Protein AF-A0A2D6L549-F1 (afdb_monomer)

Structure (mmCIF, N/CA/C/O backbone):
data_AF-A0A2D6L549-F1
#
_entry.id   AF-A0A2D6L549-F1
#
loop_
_atom_site.group_PDB
_atom_site.id
_atom_site.type_symbol
_atom_site.label_atom_id
_atom_site.label_alt_id
_atom_site.label_comp_id
_atom_site.label_asym_id
_atom_site.label_entity_id
_atom_site.label_seq_id
_atom_site.pdbx_PDB_ins_code
_atom_site.Cartn_x
_atom_site.Cartn_y
_atom_site.Cartn_z
_atom_site.occupancy
_atom_site.B_iso_or_equiv
_atom_site.auth_seq_id
_atom_site.auth_comp_id
_atom_site.auth_asym_id
_atom_site.auth_atom_id
_atom_site.pdbx_PDB_model_num
ATOM 1 N N . MET A 1 1 ? 10.378 10.166 6.198 1.00 47.00 1 MET A N 1
ATOM 2 C CA . MET A 1 1 ? 10.166 9.169 5.122 1.00 47.00 1 MET A CA 1
ATOM 3 C C . MET A 1 1 ? 10.584 9.789 3.797 1.00 47.00 1 MET A C 1
ATOM 5 O O . MET A 1 1 ? 10.276 10.952 3.586 1.00 47.00 1 MET A O 1
ATOM 9 N N . ALA A 1 2 ? 11.311 9.068 2.941 1.00 60.44 2 ALA A N 1
ATOM 10 C CA . ALA A 1 2 ? 11.632 9.550 1.595 1.00 60.44 2 ALA A CA 1
ATOM 11 C C . ALA A 1 2 ? 10.546 9.077 0.618 1.00 60.44 2 ALA A C 1
ATOM 13 O O . ALA A 1 2 ? 10.254 7.880 0.577 1.00 60.44 2 ALA A O 1
ATOM 14 N N . LEU A 1 3 ? 9.957 10.002 -0.142 1.00 69.69 3 LEU A N 1
ATOM 15 C CA . LEU A 1 3 ? 9.000 9.684 -1.202 1.00 69.69 3 LEU A CA 1
ATOM 16 C C . LEU A 1 3 ? 9.695 8.847 -2.287 1.00 69.69 3 LEU A C 1
ATOM 18 O O . LEU A 1 3 ? 10.814 9.152 -2.700 1.00 69.69 3 LEU A O 1
ATOM 22 N N . LYS A 1 4 ? 9.042 7.770 -2.732 1.00 83.50 4 LYS A N 1
ATOM 23 C CA . LYS A 1 4 ? 9.546 6.866 -3.775 1.00 83.50 4 LYS A CA 1
ATOM 24 C C . LYS A 1 4 ? 8.456 6.601 -4.807 1.00 83.50 4 LYS A C 1
ATOM 26 O O . LYS A 1 4 ? 7.283 6.487 -4.459 1.00 83.50 4 LYS A O 1
ATOM 31 N N . ASN A 1 5 ? 8.850 6.418 -6.064 1.00 89.50 5 ASN A N 1
ATOM 32 C CA . ASN A 1 5 ? 7.968 5.951 -7.126 1.00 89.50 5 ASN A CA 1
ATOM 33 C C . ASN A 1 5 ? 7.653 4.457 -6.924 1.00 89.50 5 ASN A C 1
ATOM 35 O O . ASN A 1 5 ? 8.371 3.574 -7.399 1.00 89.50 5 ASN A O 1
ATOM 39 N N . ASN A 1 6 ? 6.571 4.177 -6.196 1.00 88.75 6 ASN A N 1
ATOM 40 C CA . ASN A 1 6 ? 6.130 2.812 -5.912 1.00 88.75 6 ASN A CA 1
ATOM 41 C C . ASN A 1 6 ? 5.618 2.068 -7.153 1.00 88.75 6 ASN A C 1
ATOM 43 O O . ASN A 1 6 ? 5.729 0.845 -7.188 1.00 88.75 6 ASN A O 1
ATOM 47 N N . ARG A 1 7 ? 5.114 2.778 -8.173 1.00 87.88 7 ARG A N 1
ATOM 48 C CA . ARG A 1 7 ? 4.656 2.166 -9.432 1.00 87.88 7 ARG A CA 1
ATOM 49 C C . ARG A 1 7 ? 5.827 1.556 -10.196 1.00 87.88 7 ARG A C 1
ATOM 51 O O . ARG A 1 7 ? 5.803 0.374 -10.533 1.00 87.88 7 ARG A O 1
ATOM 58 N N . LEU A 1 8 ? 6.894 2.336 -10.369 1.00 89.56 8 LEU A N 1
ATOM 59 C CA . LEU A 1 8 ? 8.140 1.863 -10.970 1.00 89.56 8 LEU A CA 1
ATOM 60 C C . LEU A 1 8 ? 8.779 0.746 -10.135 1.00 89.56 8 LEU A C 1
ATOM 62 O O . LEU A 1 8 ? 9.272 -0.233 -10.688 1.00 89.56 8 LEU A O 1
ATOM 66 N N . ARG A 1 9 ? 8.753 0.881 -8.802 1.00 90.75 9 ARG A N 1
ATOM 67 C CA . ARG A 1 9 ? 9.312 -0.120 -7.885 1.00 90.75 9 ARG A CA 1
ATOM 68 C C . ARG A 1 9 ? 8.632 -1.482 -8.042 1.00 90.75 9 ARG A C 1
ATOM 70 O O . ARG A 1 9 ? 9.339 -2.471 -8.197 1.00 90.75 9 ARG A O 1
ATOM 77 N N . ARG A 1 10 ? 7.295 -1.521 -8.011 1.00 88.94 10 ARG A N 1
ATOM 78 C CA . ARG A 1 10 ? 6.507 -2.757 -8.155 1.00 88.94 10 ARG A CA 1
ATOM 79 C C . ARG A 1 10 ? 6.706 -3.383 -9.531 1.00 88.94 10 ARG A C 1
ATOM 81 O O . ARG A 1 10 ? 7.134 -4.521 -9.603 1.00 88.94 10 ARG A O 1
ATOM 88 N N . SER A 1 11 ? 6.590 -2.587 -10.596 1.00 87.75 11 SER A N 1
ATOM 89 C CA . SER A 1 11 ? 6.763 -3.075 -11.976 1.00 87.75 11 SER A CA 1
ATOM 90 C C . SER A 1 11 ? 8.109 -3.777 -12.211 1.00 87.75 11 SER A C 1
ATOM 92 O O . SER A 1 11 ? 8.191 -4.723 -12.986 1.00 87.75 11 SER A O 1
ATOM 94 N N . ILE A 1 12 ? 9.181 -3.324 -11.548 1.00 89.06 12 ILE A N 1
ATOM 95 C CA . ILE A 1 12 ? 10.494 -3.978 -11.633 1.00 89.06 12 ILE A CA 1
ATOM 96 C C . ILE A 1 12 ? 10.564 -5.219 -10.732 1.00 89.06 12 ILE A C 1
ATOM 98 O O . ILE A 1 12 ? 11.139 -6.217 -11.142 1.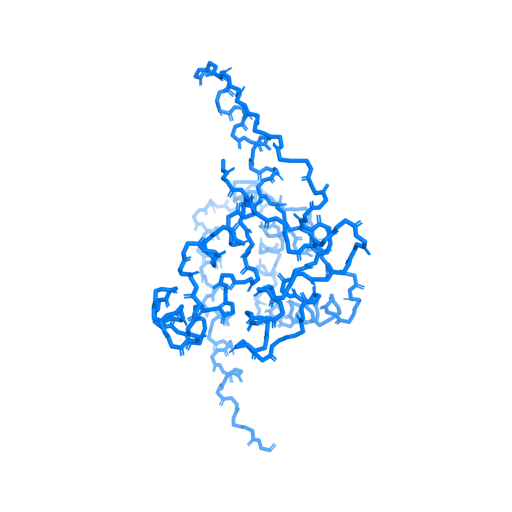00 89.06 12 ILE A O 1
ATOM 102 N N . GLN A 1 13 ? 9.999 -5.177 -9.524 1.00 88.75 13 GLN A N 1
ATOM 103 C CA . GLN A 1 13 ? 10.018 -6.317 -8.597 1.00 88.75 13 GLN A CA 1
ATOM 104 C C . GLN A 1 13 ? 9.161 -7.494 -9.069 1.00 88.75 13 GLN A C 1
ATOM 106 O O . GLN A 1 13 ? 9.532 -8.637 -8.829 1.00 88.75 13 GLN A O 1
ATOM 111 N N . ASP A 1 14 ? 8.062 -7.220 -9.766 1.00 86.56 14 ASP A N 1
ATOM 112 C CA . ASP A 1 14 ? 7.162 -8.254 -10.278 1.00 86.56 14 ASP A CA 1
ATOM 113 C C . ASP A 1 14 ? 7.788 -9.013 -11.465 1.00 86.56 14 ASP A C 1
ATOM 115 O O . ASP A 1 14 ? 7.448 -10.166 -11.717 1.00 86.56 14 ASP A O 1
ATOM 119 N N . GLY A 1 15 ? 8.721 -8.381 -12.191 1.00 83.06 15 GLY A N 1
ATOM 120 C CA . GLY A 1 15 ? 9.361 -8.952 -13.383 1.00 83.06 15 GLY A CA 1
ATOM 121 C C . GLY A 1 15 ? 10.828 -9.365 -13.224 1.00 83.06 15 GLY A C 1
ATOM 122 O O . GLY A 1 15 ? 11.358 -10.037 -14.107 1.00 83.06 15 GLY A O 1
ATOM 123 N N . TYR A 1 16 ? 11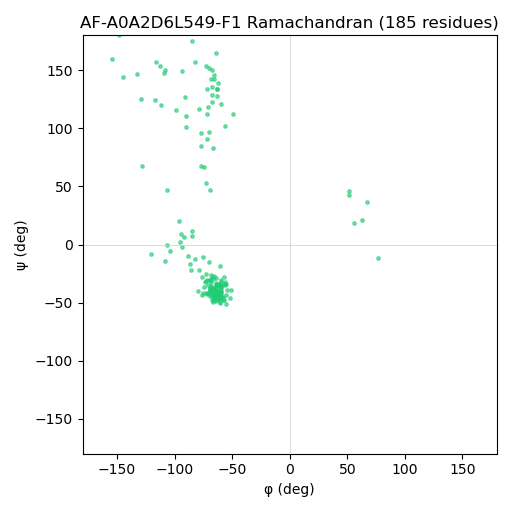.514 -8.944 -12.155 1.00 89.00 16 TYR A N 1
ATOM 124 C CA . TYR A 1 16 ? 12.962 -9.124 -11.999 1.00 89.00 16 TYR A CA 1
ATOM 125 C C . TYR A 1 16 ? 13.354 -9.371 -10.540 1.00 89.00 16 TYR A C 1
ATOM 127 O O . TYR A 1 16 ? 12.856 -8.723 -9.624 1.00 89.00 16 TYR A O 1
ATOM 135 N N . GLU A 1 17 ? 14.357 -10.229 -10.339 1.00 85.12 17 GLU A N 1
ATOM 136 C CA . GLU A 1 17 ? 14.911 -10.554 -9.015 1.00 85.12 17 GLU A CA 1
ATOM 137 C C . GLU A 1 17 ? 15.495 -9.323 -8.297 1.00 85.12 17 GLU A C 1
ATOM 139 O O . GLU A 1 17 ? 15.425 -9.191 -7.076 1.00 85.12 17 GLU A O 1
ATOM 144 N N . SER A 1 18 ? 16.075 -8.384 -9.052 1.00 88.00 18 SER A N 1
ATOM 145 C CA . SER A 1 18 ? 16.603 -7.141 -8.494 1.00 88.00 18 SER A CA 1
ATOM 146 C C . SER A 1 18 ? 16.638 -6.000 -9.509 1.00 88.00 18 SER A C 1
ATOM 148 O O . SER A 1 18 ? 16.717 -6.196 -10.723 1.00 88.00 18 SER A O 1
ATOM 150 N N . PHE A 1 19 ? 16.689 -4.768 -8.998 1.00 86.12 19 PHE A N 1
ATOM 151 C CA . PHE A 1 19 ? 16.892 -3.563 -9.811 1.00 86.12 19 PHE A CA 1
ATOM 152 C C . PHE A 1 19 ? 18.224 -3.588 -10.578 1.00 86.12 19 PHE A C 1
ATOM 154 O O . PHE A 1 19 ? 18.324 -3.025 -11.669 1.00 86.12 19 PHE A O 1
ATOM 161 N N . ALA A 1 20 ? 19.248 -4.245 -10.024 1.00 89.31 20 ALA A N 1
ATOM 162 C CA . ALA A 1 20 ? 20.539 -4.423 -10.682 1.00 89.31 20 ALA A CA 1
ATOM 163 C C . ALA A 1 20 ? 20.440 -5.413 -11.853 1.00 89.31 20 ALA A C 1
ATOM 165 O O . ALA A 1 20 ? 20.973 -5.133 -12.929 1.00 89.31 20 ALA A O 1
ATOM 166 N N . ALA A 1 21 ? 19.709 -6.519 -11.673 1.00 89.56 21 ALA A N 1
ATOM 167 C CA . ALA A 1 21 ? 19.429 -7.482 -12.735 1.00 89.56 21 ALA A CA 1
ATOM 168 C C . ALA A 1 21 ? 18.646 -6.830 -13.885 1.00 89.56 21 ALA A C 1
ATOM 170 O O . ALA A 1 21 ? 19.073 -6.913 -15.037 1.00 89.56 21 ALA A O 1
ATOM 171 N N . PHE A 1 22 ? 17.589 -6.073 -13.565 1.00 92.50 22 PHE A N 1
ATOM 172 C CA . PHE A 1 22 ? 16.822 -5.293 -14.542 1.00 92.50 22 PHE A CA 1
ATOM 173 C C . PHE A 1 22 ? 17.709 -4.333 -15.348 1.00 92.50 22 PHE A C 1
ATOM 175 O O . PHE A 1 22 ? 17.690 -4.327 -16.581 1.00 92.50 22 PHE A O 1
ATOM 182 N N . ALA A 1 23 ? 18.528 -3.533 -14.657 1.00 91.94 23 ALA A N 1
ATOM 183 C CA . ALA A 1 23 ? 19.401 -2.561 -15.304 1.00 91.94 23 ALA A CA 1
ATOM 184 C C . ALA A 1 23 ? 20.421 -3.236 -16.238 1.00 91.94 23 ALA A C 1
ATOM 186 O O . ALA A 1 23 ? 20.633 -2.775 -17.363 1.00 91.94 23 ALA A O 1
ATOM 187 N N . LYS A 1 24 ? 21.007 -4.359 -15.802 1.00 91.75 24 LYS A N 1
ATOM 188 C CA . LYS A 1 24 ? 21.959 -5.144 -16.596 1.00 91.75 24 LYS A CA 1
ATOM 189 C C . LYS A 1 24 ? 21.299 -5.737 -17.844 1.00 91.75 24 LYS A C 1
ATOM 191 O O . LYS A 1 24 ? 21.847 -5.594 -18.935 1.00 91.75 24 LYS A O 1
ATOM 196 N N . GLN A 1 25 ? 20.121 -6.343 -17.699 1.00 91.50 25 GLN A N 1
ATOM 197 C CA . GLN A 1 25 ? 19.395 -6.997 -18.791 1.00 91.50 25 GLN A CA 1
ATOM 198 C C . GLN A 1 25 ? 18.984 -6.013 -19.892 1.00 91.50 25 GLN A C 1
ATOM 200 O O . GLN A 1 25 ? 19.148 -6.300 -21.076 1.00 91.50 25 GLN A O 1
ATOM 205 N N . HIS A 1 26 ? 18.532 -4.815 -19.516 1.00 89.62 26 HIS A N 1
ATOM 206 C CA . HIS A 1 26 ? 18.054 -3.800 -20.467 1.00 89.62 26 HIS A CA 1
ATOM 207 C C . HIS A 1 26 ? 19.115 -2.785 -20.899 1.00 89.62 26 HIS A C 1
ATOM 209 O O . HIS A 1 26 ? 18.804 -1.790 -21.565 1.00 89.62 26 HIS A O 1
ATOM 215 N N . LYS A 1 27 ? 20.385 -3.022 -20.541 1.00 90.38 27 LYS A N 1
ATOM 216 C CA . LYS A 1 27 ? 21.517 -2.124 -20.833 1.00 90.38 27 LYS A CA 1
ATOM 217 C C . LYS A 1 27 ? 21.219 -0.682 -20.390 1.00 90.38 27 LYS A C 1
ATOM 219 O O . LYS A 1 27 ? 21.404 0.283 -21.142 1.00 90.38 27 LYS A O 1
ATOM 224 N N . LEU A 1 28 ? 20.690 -0.550 -19.175 1.00 90.06 28 LEU A N 1
ATOM 225 C CA . LEU A 1 28 ? 20.359 0.709 -18.517 1.00 90.06 28 LEU A CA 1
ATOM 226 C C . LEU A 1 28 ? 21.341 0.973 -17.372 1.00 90.06 28 LEU A C 1
ATOM 228 O O . LEU A 1 28 ? 21.852 0.059 -16.733 1.00 90.06 28 LEU A O 1
ATOM 232 N N . SER A 1 29 ? 21.589 2.249 -17.080 1.00 92.38 29 SER A N 1
ATOM 233 C CA . SER A 1 29 ? 22.374 2.625 -15.904 1.00 92.38 29 SER A CA 1
ATOM 234 C C . SER A 1 29 ? 21.565 2.357 -14.635 1.00 92.38 29 SER A C 1
ATOM 236 O O . SER A 1 29 ? 20.525 2.986 -14.424 1.00 92.38 29 SER A O 1
ATOM 238 N N . TYR A 1 30 ? 22.072 1.476 -13.766 1.00 92.12 30 TYR A N 1
ATOM 239 C CA . TYR A 1 30 ? 21.468 1.183 -12.462 1.00 92.12 30 TYR A CA 1
ATOM 240 C C . TYR A 1 30 ? 21.210 2.459 -11.649 1.00 92.12 30 TYR A C 1
ATOM 242 O O . TYR A 1 30 ? 20.100 2.681 -11.168 1.00 92.12 30 TYR A O 1
ATOM 250 N N . GLY A 1 31 ? 22.193 3.365 -11.590 1.00 92.00 31 GLY A N 1
ATOM 251 C CA . GLY A 1 31 ? 22.052 4.643 -10.888 1.00 92.00 31 GLY A CA 1
ATOM 252 C C . GLY A 1 31 ? 20.914 5.508 -11.437 1.00 92.00 31 GLY A C 1
ATOM 253 O O . GLY A 1 31 ? 20.194 6.136 -10.668 1.00 92.00 31 GLY A O 1
ATOM 254 N N . THR A 1 32 ? 20.686 5.490 -12.754 1.00 90.75 32 THR A N 1
ATOM 255 C CA . THR A 1 32 ? 19.574 6.235 -13.370 1.00 90.75 32 THR A CA 1
ATOM 256 C C . THR A 1 32 ? 18.214 5.649 -12.981 1.00 90.75 32 THR A C 1
ATOM 258 O O . THR A 1 32 ? 17.286 6.403 -12.696 1.00 90.75 32 THR A O 1
ATOM 261 N N . VAL A 1 33 ? 18.092 4.319 -12.914 1.00 90.69 33 VAL A N 1
ATOM 262 C CA . VAL A 1 33 ? 16.862 3.643 -12.460 1.00 90.69 33 VAL A CA 1
ATOM 263 C C . VAL A 1 33 ? 16.564 3.996 -11.000 1.00 90.69 33 VAL A C 1
ATOM 265 O O . VAL A 1 33 ? 15.440 4.378 -10.675 1.00 90.69 33 VAL A O 1
ATOM 268 N N . ILE A 1 34 ? 17.583 3.963 -10.135 1.00 91.69 34 ILE A N 1
ATOM 269 C CA . ILE A 1 34 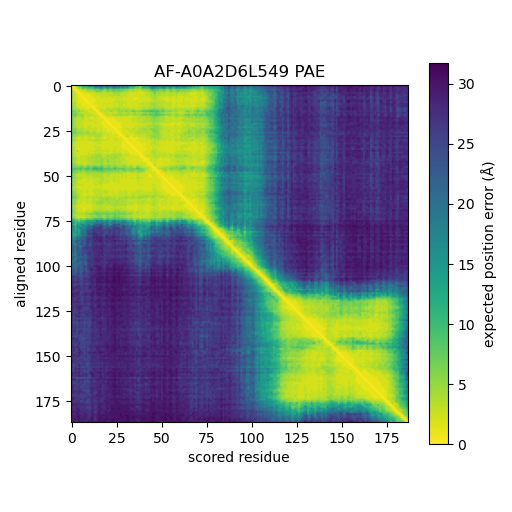? 17.449 4.343 -8.723 1.00 91.69 34 ILE A CA 1
ATOM 270 C C . ILE A 1 34 ? 17.063 5.817 -8.569 1.00 91.69 34 ILE A C 1
ATOM 272 O O . ILE A 1 34 ? 16.196 6.132 -7.761 1.00 91.69 34 ILE A O 1
ATOM 276 N N . GLN A 1 35 ? 17.637 6.723 -9.363 1.00 90.50 35 GLN A N 1
ATOM 277 C CA . GLN A 1 35 ? 17.271 8.144 -9.336 1.00 90.50 35 GLN A CA 1
ATOM 278 C C . GLN A 1 35 ? 15.795 8.380 -9.697 1.00 90.50 35 GLN A C 1
ATOM 280 O O . GLN A 1 35 ? 15.129 9.198 -9.063 1.00 90.50 35 GLN A O 1
ATOM 285 N N . TYR A 1 36 ? 15.261 7.648 -10.681 1.00 90.75 36 TYR A N 1
ATOM 286 C CA . TYR A 1 36 ? 13.837 7.719 -11.020 1.00 90.75 36 TYR A CA 1
ATOM 287 C C . TYR A 1 36 ? 12.939 7.122 -9.935 1.00 90.75 36 TYR A C 1
ATOM 289 O O . TYR A 1 36 ? 11.887 7.688 -9.638 1.00 90.75 36 TYR A O 1
ATOM 297 N N . MET A 1 37 ? 13.366 6.021 -9.312 1.00 89.38 37 MET A N 1
ATOM 298 C CA . MET A 1 37 ? 12.660 5.406 -8.187 1.00 89.38 37 MET A CA 1
ATOM 299 C C . MET A 1 37 ? 12.643 6.322 -6.957 1.00 89.38 37 MET A C 1
ATOM 301 O O . MET A 1 37 ? 11.621 6.434 -6.290 1.00 89.38 37 MET A O 1
ATOM 305 N N . CYS A 1 38 ? 13.751 6.995 -6.657 1.00 87.31 38 CYS A N 1
ATOM 306 C CA . CYS A 1 38 ? 13.879 7.902 -5.517 1.00 87.31 38 CYS A CA 1
ATOM 307 C C . CYS A 1 38 ? 13.373 9.322 -5.806 1.00 87.31 38 CYS A C 1
ATOM 309 O O . CYS A 1 38 ? 13.587 10.206 -4.985 1.00 87.31 38 CYS A O 1
ATOM 311 N N . LEU A 1 39 ? 12.748 9.556 -6.968 1.00 86.25 39 LEU A N 1
ATOM 312 C CA . LEU A 1 39 ? 12.232 10.864 -7.389 1.00 86.25 39 LEU A CA 1
ATOM 313 C C . LEU A 1 39 ? 13.286 11.987 -7.394 1.00 86.25 39 LEU A C 1
ATOM 315 O O . LEU A 1 39 ? 12.942 13.163 -7.419 1.00 86.25 39 LEU A O 1
ATOM 319 N N . THR A 1 40 ? 14.578 11.656 -7.399 1.00 86.19 40 THR A N 1
ATOM 320 C CA . THR A 1 40 ? 15.662 12.653 -7.422 1.00 86.19 40 THR A CA 1
ATOM 321 C C . THR A 1 40 ? 15.944 13.159 -8.832 1.00 86.19 40 THR A C 1
ATOM 323 O O . THR A 1 40 ? 16.638 14.156 -9.023 1.00 86.19 40 THR A O 1
ATOM 326 N N . ARG A 1 41 ? 15.393 12.482 -9.844 1.00 87.56 41 ARG A N 1
ATOM 327 C CA . ARG A 1 41 ? 15.483 12.871 -11.247 1.00 87.56 41 ARG A CA 1
ATOM 328 C C . ARG A 1 41 ? 14.098 12.895 -11.875 1.00 87.56 41 ARG A C 1
ATOM 330 O O . ARG A 1 41 ? 13.407 11.882 -11.895 1.00 87.56 41 ARG A O 1
ATOM 337 N N . SER A 1 42 ? 13.740 14.032 -12.470 1.00 88.50 42 SER A N 1
ATOM 338 C CA . SER A 1 42 ? 12.495 14.152 -13.233 1.00 88.50 42 SER A CA 1
ATOM 339 C C . SER A 1 42 ? 12.584 13.394 -14.572 1.00 88.50 42 SER A C 1
ATOM 341 O O . SER A 1 42 ? 13.598 13.530 -15.282 1.00 88.50 42 SER A O 1
ATOM 343 N N . PRO A 1 43 ? 11.558 12.601 -14.943 1.00 90.81 43 PRO A N 1
ATOM 344 C CA . PRO A 1 43 ? 11.459 11.926 -16.234 1.00 90.81 43 PRO A CA 1
ATOM 345 C C . PRO A 1 43 ? 11.073 12.881 -17.368 1.00 90.81 43 PRO A C 1
ATOM 347 O O . PRO A 1 43 ? 11.228 12.500 -18.523 1.00 90.81 43 PRO A O 1
ATOM 350 N N . PHE A 1 44 ? 10.669 14.117 -17.067 1.00 91.25 44 PHE A N 1
ATOM 351 C CA . PHE A 1 44 ? 10.237 15.114 -18.046 1.00 91.25 44 PHE A CA 1
ATOM 352 C C . PHE A 1 44 ? 11.381 16.042 -18.484 1.00 91.25 44 PHE A C 1
ATOM 354 O O . PHE A 1 44 ? 12.337 16.300 -17.739 1.00 91.25 44 PHE A O 1
ATOM 361 N N . LYS A 1 45 ? 11.307 16.521 -19.727 1.00 88.69 45 LYS A N 1
ATOM 362 C CA . LYS A 1 45 ? 12.092 17.645 -20.257 1.00 88.69 45 LYS A CA 1
ATOM 363 C C . LYS A 1 45 ? 11.396 18.973 -19.928 1.00 88.69 45 LYS A C 1
ATOM 365 O O . LYS A 1 45 ? 10.289 18.978 -19.403 1.00 88.69 45 LYS A O 1
ATOM 370 N N . LYS A 1 46 ? 12.044 20.094 -20.267 1.00 85.19 46 LYS A N 1
ATOM 371 C CA . LYS A 1 46 ? 11.467 21.441 -20.107 1.00 85.19 46 LYS A CA 1
ATOM 372 C C . LYS A 1 46 ? 10.163 21.613 -20.897 1.00 85.19 46 LYS A C 1
ATOM 374 O O . LYS A 1 46 ? 9.253 22.262 -20.410 1.00 85.19 46 LYS A O 1
ATOM 379 N N . ASP A 1 47 ? 10.055 20.940 -22.039 1.00 83.00 47 ASP A N 1
ATOM 380 C CA . ASP A 1 47 ? 8.889 21.011 -22.931 1.00 83.00 47 ASP A CA 1
ATOM 381 C C . ASP A 1 47 ? 7.762 20.036 -22.530 1.00 83.00 47 ASP A C 1
ATOM 383 O O . ASP A 1 47 ? 6.884 19.739 -23.331 1.00 83.00 47 ASP A O 1
ATOM 387 N N . GLY A 1 48 ? 7.832 19.420 -21.343 1.00 81.50 48 GLY A N 1
ATOM 388 C CA . GLY A 1 48 ? 6.851 18.431 -20.871 1.00 81.50 48 GLY A CA 1
ATOM 389 C C . GLY A 1 48 ? 6.976 17.031 -21.491 1.00 81.50 48 GLY A C 1
ATOM 390 O O . GLY A 1 48 ? 6.406 16.077 -20.971 1.00 81.50 48 GLY A O 1
ATOM 391 N N . SER A 1 49 ? 7.773 16.854 -22.549 1.00 88.44 49 SER A N 1
ATOM 392 C CA . SER A 1 49 ? 8.023 15.534 -23.149 1.00 88.44 49 SER A CA 1
ATOM 393 C C . SER A 1 49 ? 8.883 14.621 -22.263 1.00 88.44 49 SER A C 1
ATOM 395 O O . SER A 1 49 ? 9.738 15.077 -21.499 1.00 88.44 49 SER A O 1
ATOM 397 N N . PHE A 1 50 ? 8.711 13.302 -22.385 1.00 90.31 50 PHE A N 1
ATOM 398 C CA . PHE A 1 50 ? 9.523 12.334 -21.645 1.00 90.31 50 PHE A CA 1
ATOM 399 C C . PHE A 1 50 ? 10.983 12.313 -22.121 1.00 90.31 50 PHE A C 1
ATOM 401 O O . PHE A 1 50 ? 11.308 12.392 -23.310 1.00 90.31 50 PHE A O 1
ATOM 408 N N . LYS A 1 51 ? 11.906 12.147 -21.174 1.00 92.94 51 LYS A N 1
ATOM 409 C CA . LYS A 1 51 ? 13.319 11.900 -21.463 1.00 92.94 51 LYS A CA 1
ATOM 410 C C . LYS A 1 51 ? 13.483 10.534 -22.145 1.00 92.94 51 LYS A C 1
ATOM 412 O O . LYS A 1 51 ? 12.817 9.575 -21.750 1.00 92.94 51 LYS A O 1
ATOM 417 N N . PRO A 1 52 ? 14.443 10.384 -23.079 1.00 91.25 52 PRO A N 1
ATOM 418 C CA . PRO A 1 52 ? 14.687 9.112 -23.768 1.00 91.25 52 PRO A CA 1
ATOM 419 C C . PRO A 1 52 ? 14.972 7.944 -22.814 1.00 91.25 52 PRO A C 1
ATOM 421 O O . PRO A 1 52 ? 14.601 6.808 -23.079 1.00 91.25 52 PRO A O 1
ATOM 424 N N . THR A 1 53 ? 15.609 8.221 -21.675 1.00 91.62 53 THR A N 1
ATOM 425 C CA . THR A 1 53 ? 15.891 7.233 -20.626 1.00 91.62 53 THR A CA 1
ATOM 426 C C . THR A 1 53 ? 14.628 6.727 -19.933 1.00 91.62 53 THR A C 1
ATOM 428 O O . THR A 1 53 ? 14.532 5.532 -19.677 1.00 91.62 53 THR A O 1
ATOM 431 N N . ALA A 1 54 ? 13.655 7.604 -19.673 1.00 91.19 54 ALA A N 1
ATOM 432 C CA . ALA A 1 54 ? 12.367 7.228 -19.092 1.00 91.19 54 ALA A CA 1
ATOM 433 C C . ALA A 1 54 ? 11.549 6.383 -20.083 1.00 91.19 54 ALA A C 1
ATOM 435 O O . ALA A 1 54 ? 11.040 5.327 -19.720 1.00 91.19 54 ALA A O 1
ATOM 436 N N . LEU A 1 55 ? 11.533 6.776 -21.363 1.00 92.44 55 LEU A N 1
ATOM 437 C CA . LEU A 1 55 ? 10.899 5.997 -22.433 1.00 92.44 55 LEU A CA 1
ATOM 438 C C . LEU A 1 55 ? 11.515 4.601 -22.587 1.00 92.44 55 LEU A C 1
ATOM 440 O O . LEU A 1 55 ? 10.799 3.626 -22.797 1.00 92.44 55 LEU A O 1
ATOM 444 N N . ARG A 1 56 ? 12.843 4.482 -22.463 1.00 91.88 56 ARG A N 1
ATOM 445 C CA . ARG A 1 56 ? 13.527 3.182 -22.513 1.00 91.88 56 ARG A CA 1
ATOM 446 C C . ARG A 1 56 ? 13.145 2.278 -21.343 1.00 91.88 56 ARG A C 1
ATOM 448 O O . ARG A 1 56 ? 12.966 1.088 -21.568 1.00 91.88 56 ARG A O 1
ATOM 455 N N . ILE A 1 57 ? 13.016 2.822 -20.131 1.00 91.75 57 ILE A N 1
ATOM 456 C CA . ILE A 1 57 ? 12.567 2.057 -18.957 1.00 91.75 57 ILE A CA 1
ATOM 457 C C . ILE A 1 57 ? 11.118 1.596 -19.145 1.00 91.75 57 ILE A C 1
ATOM 459 O O . ILE A 1 57 ? 10.824 0.428 -18.920 1.00 91.75 57 ILE A O 1
ATOM 463 N N . ALA A 1 58 ? 10.239 2.479 -19.619 1.00 92.38 58 ALA A N 1
ATOM 464 C CA . ALA A 1 58 ? 8.844 2.143 -19.887 1.00 92.38 58 ALA A CA 1
ATOM 465 C C . ALA A 1 58 ? 8.707 1.032 -20.936 1.00 92.38 58 ALA A C 1
ATOM 467 O O . ALA A 1 58 ? 8.046 0.025 -20.698 1.00 92.38 58 ALA A O 1
ATOM 468 N N . ARG A 1 59 ? 9.456 1.143 -22.041 1.00 91.38 59 ARG A N 1
ATOM 469 C CA . ARG A 1 59 ? 9.525 0.101 -23.073 1.00 91.38 59 ARG A CA 1
ATOM 470 C C . ARG A 1 59 ? 10.067 -1.224 -22.532 1.00 91.38 59 ARG A C 1
ATOM 472 O O . ARG A 1 59 ? 9.542 -2.270 -22.887 1.00 91.38 59 ARG A O 1
ATOM 479 N N . ALA A 1 60 ? 11.096 -1.185 -21.684 1.00 88.75 60 ALA A N 1
ATOM 480 C CA . ALA A 1 60 ? 11.674 -2.377 -21.059 1.00 88.75 60 ALA A CA 1
ATOM 481 C C . ALA A 1 60 ? 10.693 -3.106 -20.125 1.00 88.75 60 ALA A C 1
ATOM 483 O O . ALA A 1 60 ? 10.793 -4.318 -19.957 1.00 88.75 60 ALA A O 1
ATOM 484 N N . LEU A 1 61 ? 9.756 -2.366 -19.531 1.00 89.69 61 LEU A N 1
ATOM 485 C CA . LEU A 1 61 ? 8.709 -2.894 -18.657 1.00 89.69 61 LEU A CA 1
ATOM 486 C C . LEU A 1 61 ? 7.398 -3.198 -19.398 1.00 89.69 61 LEU A C 1
ATOM 488 O O . LEU A 1 61 ? 6.457 -3.666 -18.772 1.00 89.69 61 LEU A O 1
ATOM 492 N N . GLY A 1 62 ? 7.317 -2.924 -20.706 1.00 88.50 62 GLY A N 1
ATOM 493 C CA . GLY A 1 62 ? 6.088 -3.103 -21.485 1.00 88.50 62 GLY A CA 1
ATOM 494 C C . GLY A 1 62 ? 4.927 -2.214 -21.026 1.00 88.50 62 GLY A C 1
ATOM 495 O O . GLY A 1 62 ? 3.776 -2.534 -21.301 1.00 88.50 62 GLY A O 1
ATOM 496 N N . ALA A 1 63 ? 5.215 -1.117 -20.322 1.00 87.94 63 ALA A N 1
ATOM 497 C CA . ALA A 1 63 ? 4.212 -0.230 -19.746 1.00 87.94 63 ALA A CA 1
ATOM 498 C C . ALA A 1 63 ? 4.229 1.143 -20.422 1.00 87.94 63 ALA A C 1
ATOM 500 O O . ALA A 1 63 ? 5.262 1.599 -20.922 1.00 87.94 63 ALA A O 1
ATOM 501 N N . ASP A 1 64 ? 3.088 1.829 -20.395 1.00 88.88 64 ASP A N 1
ATOM 502 C CA . ASP A 1 64 ? 3.011 3.201 -20.880 1.00 88.88 64 ASP A CA 1
ATOM 503 C C . ASP A 1 64 ? 3.815 4.156 -19.963 1.00 88.88 64 ASP A C 1
ATOM 505 O O . ASP A 1 64 ? 3.726 4.060 -18.729 1.00 88.88 64 ASP A O 1
ATOM 509 N N . PRO A 1 65 ? 4.615 5.090 -20.521 1.00 89.38 65 PRO A N 1
ATOM 510 C CA . PRO A 1 65 ? 5.398 6.033 -19.729 1.00 89.38 65 PRO A CA 1
ATOM 511 C C . PRO A 1 65 ? 4.566 6.876 -18.756 1.00 89.38 65 PRO A C 1
ATOM 513 O O . PRO A 1 65 ? 5.058 7.178 -17.672 1.00 89.38 65 PRO A O 1
ATOM 516 N N . SER A 1 66 ? 3.327 7.241 -19.098 1.00 87.00 66 SER A N 1
ATOM 517 C CA . SER A 1 66 ? 2.455 8.037 -18.222 1.00 87.00 66 SER A CA 1
ATOM 518 C C . SER A 1 66 ? 1.986 7.251 -16.994 1.00 87.00 66 SER A C 1
ATOM 520 O O . SER A 1 66 ? 1.850 7.817 -15.910 1.00 87.00 66 SER A O 1
ATOM 522 N N . VAL A 1 67 ? 1.838 5.929 -17.123 1.00 88.44 67 VAL A N 1
ATOM 523 C CA . VAL A 1 67 ? 1.460 5.044 -16.011 1.00 88.44 67 VAL A CA 1
ATOM 524 C C . VAL A 1 67 ? 2.597 4.941 -14.996 1.00 88.44 67 VAL A C 1
ATOM 526 O O . VAL A 1 67 ? 2.365 5.053 -13.787 1.00 88.44 67 VAL A O 1
ATOM 529 N N . LEU A 1 68 ? 3.832 4.767 -15.481 1.00 89.38 68 LEU A N 1
ATOM 530 C CA . LEU A 1 68 ? 5.033 4.678 -14.643 1.00 89.38 68 LEU A CA 1
ATOM 531 C C . LEU A 1 68 ? 5.456 6.029 -14.059 1.00 89.38 68 LEU A C 1
ATOM 533 O O . LEU A 1 68 ? 6.007 6.081 -12.955 1.00 89.38 68 LEU A O 1
ATOM 537 N N . TYR A 1 69 ? 5.215 7.109 -14.797 1.00 90.38 69 TYR A N 1
ATOM 538 C CA . TYR A 1 69 ? 5.649 8.459 -14.466 1.00 90.38 69 TYR A CA 1
ATOM 539 C C . TYR A 1 69 ? 4.473 9.447 -14.510 1.00 90.38 69 TYR A C 1
ATOM 541 O O . TYR A 1 69 ? 4.457 10.330 -15.370 1.00 90.38 69 TYR A O 1
ATOM 549 N N . PRO A 1 70 ? 3.496 9.330 -13.594 1.00 87.62 70 PRO A N 1
ATOM 550 C CA . PRO A 1 70 ? 2.388 10.276 -13.535 1.00 87.62 70 PRO A CA 1
ATOM 551 C C . PRO A 1 70 ? 2.915 11.689 -13.209 1.00 87.62 70 PRO A C 1
ATOM 553 O O . PRO A 1 70 ? 3.744 11.814 -12.300 1.00 87.62 70 PRO A O 1
ATOM 556 N N . PRO A 1 71 ? 2.473 12.748 -13.919 1.00 81.81 71 PRO A N 1
ATOM 557 C CA . PRO A 1 71 ? 2.938 14.121 -13.696 1.00 81.81 71 PRO A CA 1
ATOM 558 C C . PRO A 1 71 ? 2.788 14.584 -12.244 1.00 81.81 71 PRO A C 1
ATOM 560 O O . PRO A 1 71 ? 3.717 15.179 -11.695 1.00 81.81 71 PRO A O 1
ATOM 563 N N . ASP A 1 72 ? 1.683 14.213 -11.597 1.00 81.69 72 ASP A N 1
ATOM 564 C CA . ASP A 1 72 ? 1.357 14.605 -10.221 1.00 81.69 72 ASP A CA 1
ATOM 565 C C . ASP A 1 72 ? 2.423 14.147 -9.222 1.00 81.69 72 ASP A C 1
ATOM 567 O O . ASP A 1 72 ? 2.789 14.882 -8.311 1.00 81.69 72 ASP A O 1
ATOM 571 N N . LEU A 1 73 ? 3.031 12.976 -9.447 1.00 80.06 73 LEU A N 1
ATOM 572 C CA . LEU A 1 73 ? 4.086 12.435 -8.585 1.00 80.06 73 LEU A CA 1
ATOM 573 C C . LEU A 1 73 ? 5.369 13.279 -8.605 1.00 80.06 73 LEU A C 1
ATOM 575 O O . LEU A 1 73 ? 6.134 13.267 -7.640 1.00 80.06 73 LEU A O 1
ATOM 579 N N . TYR A 1 74 ? 5.621 13.989 -9.705 1.00 78.88 74 TYR A N 1
ATOM 580 C CA . TYR A 1 74 ? 6.810 14.821 -9.896 1.00 78.88 74 TYR A CA 1
ATOM 581 C C . TYR A 1 74 ? 6.520 16.321 -9.735 1.00 78.88 74 TYR A C 1
ATOM 583 O O . TYR A 1 74 ? 7.463 17.112 -9.742 1.00 78.88 74 TYR A O 1
ATOM 591 N N . GLY A 1 75 ? 5.247 16.700 -9.569 1.00 70.12 75 GLY A N 1
ATOM 592 C CA . GLY A 1 75 ? 4.803 18.051 -9.217 1.00 70.12 75 GLY A CA 1
ATOM 593 C C . GLY A 1 75 ? 4.734 18.314 -7.709 1.00 70.12 75 GLY A C 1
ATOM 594 O O . GLY A 1 75 ? 4.584 19.464 -7.302 1.00 70.12 75 GLY A O 1
ATOM 595 N N . LEU A 1 76 ? 4.869 17.278 -6.870 1.00 63.81 76 LEU A N 1
ATOM 596 C CA . LEU A 1 76 ? 4.861 17.432 -5.415 1.00 63.81 76 LEU A CA 1
ATOM 597 C C . LEU A 1 76 ? 6.107 18.201 -4.940 1.00 63.81 76 LEU A C 1
ATOM 599 O O . LEU A 1 76 ? 7.231 17.799 -5.269 1.00 63.81 76 LEU A O 1
ATOM 603 N N . PRO A 1 77 ? 5.957 19.261 -4.123 1.00 59.03 77 PRO A N 1
ATOM 604 C CA . PRO A 1 77 ? 7.101 19.876 -3.471 1.00 59.03 77 PRO A CA 1
ATOM 605 C C . PRO A 1 77 ? 7.789 18.818 -2.597 1.00 59.03 77 PRO A C 1
ATOM 607 O O . PRO A 1 77 ? 7.178 18.235 -1.701 1.00 59.03 77 PRO A O 1
ATOM 610 N N . GLN A 1 78 ? 9.071 18.541 -2.859 1.00 54.03 78 GLN A N 1
ATOM 611 C CA . GLN A 1 78 ? 9.899 17.692 -1.996 1.00 54.03 78 GLN A CA 1
ATOM 612 C C . GLN A 1 78 ? 10.274 18.471 -0.732 1.00 54.03 78 GLN A C 1
ATOM 614 O O . GLN A 1 78 ? 11.430 18.826 -0.503 1.00 54.03 78 GLN A O 1
ATOM 619 N N . THR A 1 79 ? 9.282 18.778 0.096 1.00 48.91 79 THR A N 1
ATOM 620 C CA . THR A 1 79 ? 9.483 19.473 1.360 1.00 48.91 79 THR A CA 1
ATOM 621 C C . THR A 1 79 ? 10.037 18.465 2.357 1.00 48.91 79 THR A C 1
ATOM 623 O O . THR A 1 79 ? 9.313 17.679 2.968 1.00 48.91 79 THR A O 1
ATOM 626 N N . ARG A 1 80 ? 11.362 18.442 2.512 1.00 49.84 80 ARG A N 1
ATOM 627 C CA . ARG A 1 80 ? 11.987 17.749 3.638 1.00 49.84 80 ARG A CA 1
ATOM 628 C C . ARG A 1 80 ? 11.665 18.547 4.899 1.00 49.84 80 ARG A C 1
ATOM 630 O O . ARG A 1 80 ? 12.333 19.530 5.191 1.00 49.84 80 ARG A O 1
ATOM 637 N N . PHE A 1 81 ? 10.628 18.132 5.619 1.00 47.62 81 PHE A N 1
ATOM 638 C CA . PHE A 1 81 ? 10.265 18.723 6.901 1.00 47.62 81 PHE A CA 1
ATOM 639 C C . PHE A 1 81 ? 10.984 17.972 8.027 1.00 47.62 81 PHE A C 1
ATOM 641 O O . PHE A 1 81 ? 10.723 16.794 8.276 1.00 47.62 81 PHE A O 1
ATOM 648 N N . THR A 1 82 ? 11.942 18.637 8.664 1.00 51.94 82 THR A N 1
ATOM 649 C CA . THR A 1 82 ? 12.583 18.188 9.905 1.00 51.94 82 THR A CA 1
ATOM 650 C C . THR A 1 82 ? 11.922 18.914 11.063 1.00 51.94 82 THR A C 1
ATOM 652 O O . THR A 1 82 ? 12.014 20.135 11.145 1.00 51.94 82 THR A O 1
ATOM 655 N N . LEU A 1 83 ? 11.250 18.162 11.934 1.00 53.28 83 LEU A N 1
ATOM 656 C CA . LEU A 1 83 ? 10.638 18.677 13.153 1.00 53.28 83 LEU A CA 1
ATOM 657 C C . LEU A 1 83 ? 11.405 18.113 14.349 1.00 53.28 83 LEU A C 1
ATOM 659 O O . LEU A 1 83 ? 11.475 16.894 14.510 1.00 53.28 83 LEU A O 1
ATOM 663 N N . GLU A 1 84 ? 11.979 18.988 15.167 1.00 57.84 84 GLU A N 1
ATOM 664 C CA . GLU A 1 84 ? 12.493 18.604 16.480 1.00 57.84 84 GLU A CA 1
ATOM 665 C C . GLU A 1 84 ? 11.305 18.504 17.436 1.00 57.84 84 GLU A C 1
ATOM 667 O O . GLU A 1 84 ? 10.579 19.474 17.646 1.00 57.84 84 GLU A O 1
ATOM 672 N N . VAL A 1 85 ? 11.052 17.303 17.952 1.00 59.50 85 VAL A N 1
ATOM 673 C CA . VAL A 1 85 ? 9.893 17.017 18.802 1.00 59.50 85 VAL A CA 1
ATOM 674 C C . VAL A 1 85 ? 10.392 16.591 20.173 1.00 59.50 85 VAL A C 1
ATOM 676 O O . VAL A 1 85 ? 11.153 15.631 20.286 1.00 59.50 85 VAL A O 1
ATOM 679 N N . ASP A 1 86 ? 9.935 17.283 21.215 1.00 65.19 86 ASP A N 1
ATOM 680 C CA . ASP A 1 86 ? 10.162 16.877 22.602 1.00 65.19 86 ASP A CA 1
ATOM 681 C C . ASP A 1 86 ? 9.425 15.553 22.898 1.00 65.19 86 ASP A C 1
ATOM 683 O O . ASP A 1 86 ? 8.306 15.329 22.430 1.00 65.19 86 ASP A O 1
ATOM 687 N N . MET A 1 87 ? 10.017 14.659 23.694 1.00 54.84 87 MET A N 1
ATOM 688 C CA . MET A 1 87 ? 9.513 13.293 23.933 1.00 54.84 87 MET A CA 1
ATOM 689 C C . MET A 1 87 ? 8.074 13.259 24.474 1.00 54.84 87 MET A C 1
ATOM 691 O O . MET A 1 87 ? 7.330 12.313 24.211 1.00 54.84 87 MET A O 1
ATOM 695 N N . LYS A 1 88 ? 7.646 14.312 25.180 1.00 61.34 88 LYS A N 1
ATOM 696 C CA . LYS A 1 88 ? 6.262 14.470 25.659 1.00 61.34 88 LYS A CA 1
ATOM 697 C C . LYS A 1 88 ? 5.269 14.777 24.534 1.00 61.34 88 LYS A C 1
ATOM 699 O O . LYS A 1 88 ? 4.114 14.372 24.617 1.00 61.34 88 LYS A O 1
ATOM 704 N N . GLN A 1 89 ? 5.716 15.449 23.474 1.00 57.69 89 GLN A N 1
ATOM 705 C CA . GLN A 1 89 ? 4.912 15.764 22.292 1.00 57.69 89 GLN A CA 1
ATOM 706 C C . GLN A 1 89 ? 4.930 14.637 21.250 1.00 57.69 89 GLN A C 1
ATOM 708 O O . GLN A 1 89 ? 4.035 14.572 20.409 1.00 57.69 89 GLN A O 1
ATOM 713 N N . LEU A 1 90 ? 5.885 13.703 21.333 1.00 51.53 90 LEU A N 1
ATOM 714 C CA . LEU A 1 90 ? 6.003 12.561 20.421 1.00 51.53 90 LEU A CA 1
ATOM 715 C C . LEU A 1 90 ? 4.760 11.653 20.440 1.00 51.53 90 LEU A C 1
ATOM 717 O O . LEU A 1 90 ? 4.349 11.157 19.394 1.00 51.53 90 LEU A O 1
ATOM 721 N N . SER A 1 91 ? 4.118 11.462 21.597 1.00 58.06 91 SER A N 1
ATOM 722 C CA . SER A 1 91 ? 2.896 10.648 21.719 1.00 58.06 91 SER A CA 1
ATOM 723 C C . SER A 1 91 ? 1.682 11.294 21.033 1.00 58.06 91 SER A C 1
ATOM 725 O O . SER A 1 91 ? 0.868 10.599 20.421 1.00 58.06 91 SER A O 1
ATOM 727 N N . ALA A 1 92 ? 1.584 12.626 21.077 1.00 57.66 92 ALA A N 1
ATOM 728 C CA . ALA A 1 92 ? 0.557 13.403 20.388 1.00 57.66 92 ALA A CA 1
ATOM 729 C C . ALA A 1 92 ? 0.848 13.512 18.881 1.00 57.66 92 ALA A C 1
ATOM 731 O O . ALA A 1 92 ? -0.032 13.260 18.059 1.00 57.66 92 ALA A O 1
ATOM 732 N N . ALA A 1 93 ? 2.104 13.776 18.512 1.00 54.62 93 ALA A N 1
ATOM 733 C CA . ALA A 1 93 ? 2.561 13.815 17.127 1.00 54.62 93 ALA A CA 1
ATOM 734 C C . ALA A 1 93 ? 2.408 12.457 16.425 1.00 54.62 93 ALA A C 1
ATOM 736 O O . ALA A 1 93 ? 2.072 12.420 15.246 1.00 54.62 93 ALA A O 1
ATOM 737 N N . ARG A 1 94 ? 2.569 11.330 17.133 1.00 53.16 94 ARG A N 1
ATOM 738 C CA . ARG A 1 94 ? 2.356 9.982 16.577 1.00 53.16 94 ARG A CA 1
ATOM 739 C C . ARG A 1 94 ? 0.919 9.765 16.091 1.00 53.16 94 ARG A C 1
ATOM 741 O O . ARG A 1 94 ? 0.735 9.103 15.074 1.00 53.16 94 ARG A O 1
ATOM 748 N N . ARG A 1 95 ? -0.080 10.355 16.761 1.00 55.56 95 ARG A N 1
ATOM 749 C CA . ARG A 1 95 ? -1.480 10.335 16.297 1.00 55.56 95 ARG A CA 1
ATOM 750 C C . ARG A 1 95 ? -1.663 11.162 15.020 1.00 55.56 95 ARG A C 1
ATOM 752 O O . ARG A 1 95 ? -2.264 10.672 14.071 1.00 55.56 95 ARG A O 1
ATOM 759 N N . GLY A 1 96 ? -1.067 12.354 14.953 1.00 52.34 96 GLY A N 1
ATOM 760 C CA . GLY A 1 96 ? -1.111 13.202 13.753 1.00 52.34 96 GLY A CA 1
ATOM 761 C C . GLY A 1 96 ? -0.355 12.617 12.550 1.00 52.34 96 GLY A C 1
ATOM 762 O O . GLY A 1 96 ? -0.852 12.637 11.430 1.00 52.34 96 GLY A O 1
ATOM 763 N N . ILE A 1 97 ? 0.820 12.022 12.775 1.00 53.62 97 ILE A N 1
ATOM 764 C CA . ILE A 1 97 ? 1.619 11.343 11.740 1.00 53.62 97 ILE A CA 1
ATOM 765 C C . ILE A 1 97 ? 0.933 10.053 11.261 1.00 53.62 97 ILE A C 1
ATOM 767 O O . ILE A 1 97 ? 1.068 9.693 10.090 1.00 53.62 97 ILE A O 1
ATOM 771 N N . GLY A 1 98 ? 0.177 9.379 12.134 1.00 52.28 98 GLY A N 1
ATOM 772 C CA . GLY A 1 98 ? -0.672 8.244 11.769 1.00 52.28 98 GLY A CA 1
ATOM 773 C C . GLY A 1 98 ? -1.708 8.613 10.704 1.00 52.28 98 GLY A C 1
ATOM 774 O O . GLY A 1 98 ? -1.771 7.937 9.682 1.00 52.28 98 GLY A O 1
ATOM 775 N N . LEU A 1 99 ? -2.418 9.734 10.888 1.00 48.84 99 LEU A N 1
ATOM 776 C CA . LEU A 1 99 ? -3.386 10.259 9.910 1.00 48.84 99 LEU A CA 1
ATOM 777 C C . LEU A 1 99 ? -2.750 10.677 8.574 1.00 48.84 99 LEU A C 1
ATOM 779 O O . LEU A 1 99 ? -3.362 10.527 7.523 1.00 48.84 99 LEU A O 1
ATOM 783 N N . LEU A 1 100 ? -1.523 11.202 8.596 1.00 47.50 100 LEU A N 1
ATOM 784 C CA . LEU A 1 100 ? -0.810 11.620 7.379 1.00 47.50 100 LEU A CA 1
ATOM 785 C C . LEU A 1 100 ? -0.192 10.438 6.609 1.00 47.50 100 LEU A C 1
ATOM 787 O O . LEU A 1 100 ? 0.103 10.560 5.423 1.00 47.50 100 LEU A O 1
ATOM 791 N N . SER A 1 101 ? 0.038 9.304 7.280 1.00 46.59 101 SER A N 1
ATOM 792 C CA . SER A 1 101 ? 0.596 8.087 6.667 1.00 46.59 101 SER A CA 1
ATOM 793 C C . SER A 1 101 ? -0.478 7.207 6.027 1.00 46.59 101 SER A C 1
ATOM 795 O O . SER A 1 101 ? -0.169 6.436 5.117 1.00 46.59 101 SER A O 1
ATOM 797 N N . SER A 1 102 ? -1.736 7.345 6.449 1.00 42.31 102 SER A N 1
ATOM 798 C CA . SER A 1 102 ? -2.896 6.807 5.743 1.00 42.31 102 SER A CA 1
ATOM 799 C C . SER A 1 102 ? -3.227 7.684 4.536 1.00 42.31 102 SER A C 1
ATOM 801 O O . SER A 1 102 ? -4.275 8.313 4.470 1.00 42.31 102 SER A O 1
ATOM 803 N N . GLY A 1 103 ? -2.345 7.683 3.536 1.00 41.22 103 GLY A N 1
ATOM 804 C CA . GLY A 1 103 ? -2.708 8.014 2.156 1.00 41.22 103 GLY A CA 1
ATOM 805 C C . GLY A 1 103 ? -3.588 6.918 1.544 1.00 41.22 103 GLY A C 1
ATOM 806 O O . GLY A 1 103 ? -3.302 6.444 0.448 1.00 41.22 103 GLY A O 1
ATOM 807 N N . GLN A 1 104 ? -4.613 6.465 2.272 1.00 39.66 104 GLN A N 1
ATOM 808 C CA . GLN A 1 104 ? -5.798 5.899 1.649 1.00 39.66 104 GLN A CA 1
ATOM 809 C C . GLN A 1 104 ? -6.579 7.108 1.148 1.00 39.66 104 GLN A C 1
ATOM 811 O O . GLN A 1 104 ? -7.462 7.625 1.824 1.00 39.66 104 GLN A O 1
ATOM 816 N N . GLU A 1 105 ? -6.229 7.577 -0.050 1.00 41.34 105 GLU A N 1
ATOM 817 C CA . GLU A 1 105 ? -7.294 8.039 -0.927 1.00 41.34 105 GLU A CA 1
ATOM 818 C C . GLU A 1 105 ? -8.226 6.843 -1.063 1.00 41.34 105 GLU A C 1
ATOM 820 O O . GLU A 1 105 ? -7.904 5.840 -1.703 1.00 41.34 105 GLU A O 1
ATOM 825 N N . VAL A 1 106 ? -9.328 6.912 -0.329 1.00 41.72 106 VAL A N 1
ATOM 826 C CA . VAL A 1 106 ? -10.456 6.023 -0.501 1.00 41.72 106 VAL A CA 1
ATOM 827 C C . VAL A 1 106 ? -11.016 6.374 -1.876 1.00 41.72 106 VAL A C 1
ATOM 829 O O . VAL A 1 106 ? -11.917 7.193 -2.001 1.00 41.72 106 VAL A O 1
ATOM 832 N N . LEU A 1 107 ? -10.434 5.810 -2.933 1.00 42.44 107 LEU A N 1
ATOM 833 C CA . LEU A 1 107 ? -11.074 5.730 -4.241 1.00 42.44 107 LEU A CA 1
ATOM 834 C C . LEU A 1 107 ? -12.202 4.677 -4.151 1.00 42.44 107 LEU A C 1
ATOM 836 O O . LEU A 1 107 ? -12.220 3.742 -4.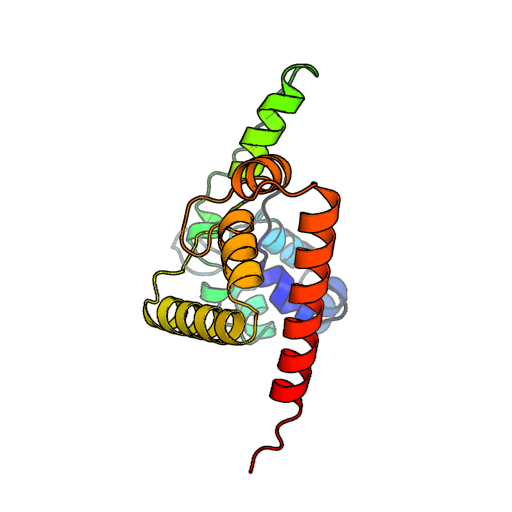937 1.00 42.44 107 LEU A O 1
ATOM 840 N N . ASP A 1 108 ? -13.114 4.808 -3.177 1.00 42.28 108 ASP A N 1
ATOM 841 C CA . ASP A 1 108 ? -14.343 3.999 -3.050 1.00 42.28 108 ASP A CA 1
ATOM 842 C C . ASP A 1 108 ? -15.566 4.840 -3.439 1.00 42.28 108 ASP A C 1
ATOM 844 O O . ASP A 1 108 ? -16.574 4.879 -2.722 1.00 42.28 108 ASP A O 1
ATOM 848 N N . ASP A 1 109 ? -15.465 5.533 -4.570 1.00 41.69 109 ASP A N 1
ATOM 849 C CA . ASP A 1 109 ? -16.603 6.168 -5.244 1.00 41.69 109 ASP A CA 1
ATOM 850 C C . ASP A 1 109 ? -17.172 5.273 -6.359 1.00 41.69 109 ASP A C 1
ATOM 852 O O . ASP A 1 109 ? -17.891 5.747 -7.234 1.00 41.69 109 ASP A O 1
ATOM 856 N N . ASP A 1 110 ? -16.905 3.962 -6.322 1.00 42.03 110 ASP A N 1
ATOM 857 C CA . ASP A 1 110 ? -17.687 2.994 -7.088 1.00 42.03 110 ASP A CA 1
ATOM 858 C C . ASP A 1 110 ? -18.866 2.497 -6.227 1.00 42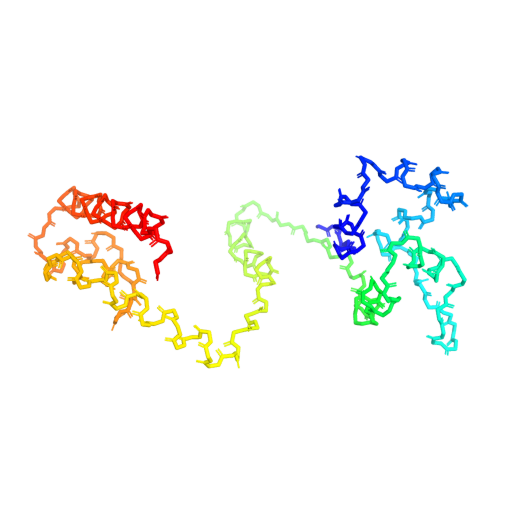.03 110 ASP A C 1
ATOM 860 O O . ASP A 1 110 ? -18.695 1.618 -5.372 1.00 42.03 110 ASP A O 1
ATOM 864 N N . PRO A 1 111 ? -20.100 3.004 -6.431 1.00 48.66 111 PRO A N 1
ATOM 865 C CA . PRO A 1 111 ? -21.286 2.524 -5.712 1.00 48.66 111 PRO A CA 1
ATOM 866 C C . PRO A 1 111 ? -21.558 1.031 -5.958 1.00 48.66 111 PRO A C 1
ATOM 868 O O . PRO A 1 111 ? -22.257 0.389 -5.177 1.00 48.66 111 PRO A O 1
ATOM 871 N N . ILE A 1 112 ? -20.977 0.469 -7.022 1.00 45.00 112 ILE A N 1
ATOM 872 C CA . ILE A 1 112 ? -21.035 -0.953 -7.365 1.00 45.00 112 ILE A CA 1
ATOM 873 C C . ILE A 1 112 ? -20.233 -1.795 -6.356 1.00 45.00 112 ILE A C 1
ATOM 875 O O . ILE A 1 112 ? -20.727 -2.838 -5.932 1.00 45.00 112 ILE A O 1
ATOM 879 N N . ILE A 1 113 ? -19.058 -1.322 -5.916 1.00 44.47 113 ILE A N 1
ATOM 880 C CA . ILE A 1 113 ? -18.193 -2.022 -4.946 1.00 44.47 113 ILE A CA 1
ATOM 881 C C . ILE A 1 113 ? -18.778 -1.908 -3.529 1.00 44.47 113 ILE A C 1
ATOM 883 O O . ILE A 1 113 ? -18.912 -2.900 -2.819 1.00 44.47 113 ILE A O 1
ATOM 887 N N . ARG A 1 114 ? -19.282 -0.727 -3.140 1.00 45.50 114 ARG A N 1
ATOM 888 C CA . ARG A 1 114 ? -20.017 -0.583 -1.865 1.00 45.50 114 ARG A CA 1
ATOM 889 C C . ARG A 1 114 ? -21.276 -1.456 -1.811 1.00 45.50 114 ARG A C 1
ATOM 891 O O . ARG A 1 114 ? -21.634 -1.968 -0.750 1.00 45.50 114 ARG A O 1
ATOM 898 N N . GLY A 1 115 ? -21.953 -1.616 -2.950 1.00 49.00 115 GLY A N 1
ATOM 899 C CA . GLY A 1 115 ? -23.135 -2.463 -3.085 1.00 49.00 115 GLY A CA 1
ATOM 900 C C . GLY A 1 115 ? -22.832 -3.954 -2.913 1.00 49.00 115 GLY A C 1
ATOM 901 O O . GLY A 1 115 ? -23.604 -4.648 -2.245 1.00 49.00 115 GLY A O 1
ATOM 902 N N . SER A 1 116 ? -21.709 -4.446 -3.455 1.00 51.50 116 SER A N 1
ATOM 903 C CA . SER A 1 116 ? -21.272 -5.832 -3.237 1.00 51.50 116 SER A CA 1
ATOM 904 C C . SER A 1 116 ? -20.882 -6.070 -1.783 1.00 51.50 116 SER A C 1
ATOM 906 O O . SER A 1 116 ? -21.422 -6.991 -1.167 1.00 51.50 116 SER A O 1
ATOM 908 N N . ASP A 1 117 ? -20.069 -5.189 -1.200 1.00 54.44 117 ASP A N 1
ATOM 909 C CA . ASP A 1 117 ? -19.523 -5.365 0.149 1.00 54.44 117 ASP A CA 1
ATOM 910 C C . ASP A 1 117 ? -20.628 -5.345 1.215 1.00 54.44 117 ASP A C 1
ATOM 912 O O . ASP A 1 117 ? -20.680 -6.199 2.099 1.00 54.44 117 ASP A O 1
ATOM 916 N N . SER A 1 118 ? -21.596 -4.429 1.093 1.00 61.84 118 SER A N 1
ATOM 917 C CA . SER A 1 118 ? -22.774 -4.382 1.970 1.00 61.84 118 SER A CA 1
ATOM 918 C C . SER A 1 118 ? -23.607 -5.669 1.902 1.00 61.84 118 SER A C 1
ATOM 920 O O . SER A 1 118 ? -24.074 -6.179 2.929 1.00 61.84 118 SER A O 1
ATOM 922 N N . SER A 1 119 ? -23.789 -6.216 0.697 1.00 65.81 119 SER A N 1
ATOM 923 C CA . SER A 1 119 ? -24.559 -7.445 0.501 1.00 65.81 119 SER A CA 1
ATOM 924 C C . SER A 1 119 ? -23.845 -8.671 1.075 1.00 65.81 119 SER A C 1
ATOM 926 O O . SER A 1 119 ? -24.491 -9.549 1.649 1.00 65.81 119 SER A O 1
ATOM 928 N N . GLU A 1 120 ? -22.517 -8.712 0.978 1.00 69.00 120 GLU A N 1
ATOM 929 C CA . GLU A 1 120 ? -21.683 -9.787 1.511 1.00 69.00 120 GLU A CA 1
ATOM 930 C C . GLU A 1 120 ? -21.619 -9.742 3.034 1.00 69.00 120 GLU A C 1
ATOM 932 O O . GLU A 1 120 ? -21.826 -10.771 3.674 1.00 69.00 120 GLU A O 1
ATOM 937 N N . ILE A 1 121 ? -21.474 -8.554 3.626 1.00 73.06 121 ILE A N 1
ATOM 938 C CA . ILE A 1 121 ? -21.545 -8.368 5.080 1.00 73.06 121 ILE A CA 1
ATOM 939 C C . ILE A 1 121 ? -22.915 -8.810 5.608 1.00 73.06 121 ILE A C 1
ATOM 941 O O . ILE A 1 121 ? -22.999 -9.545 6.590 1.00 73.06 121 ILE A O 1
ATOM 945 N N . THR A 1 122 ? -24.003 -8.439 4.929 1.00 76.62 122 THR A N 1
ATOM 946 C CA . THR A 1 122 ? -25.363 -8.835 5.335 1.00 76.62 122 THR A CA 1
ATOM 947 C C . THR A 1 122 ? -25.566 -10.354 5.248 1.00 76.62 122 THR A C 1
ATOM 949 O O . THR A 1 122 ? -26.200 -10.949 6.119 1.00 76.62 122 THR A O 1
ATOM 952 N N . ARG A 1 123 ? -24.994 -11.008 4.227 1.00 78.06 123 ARG A N 1
ATOM 953 C CA . ARG A 1 123 ? -24.989 -12.476 4.096 1.00 78.06 123 ARG A CA 1
ATOM 954 C C . ARG A 1 123 ? -24.124 -13.153 5.158 1.00 78.06 123 ARG A C 1
ATOM 956 O O . ARG A 1 123 ? -24.518 -14.190 5.669 1.00 78.06 123 ARG A O 1
ATOM 963 N N . ALA A 1 124 ? -22.971 -12.584 5.494 1.00 77.62 124 ALA A N 1
ATOM 964 C CA . ALA A 1 124 ? -22.101 -13.106 6.541 1.00 77.62 124 ALA A CA 1
ATOM 965 C C . ALA A 1 124 ? -22.790 -13.032 7.914 1.00 77.62 124 ALA A C 1
ATOM 967 O O . ALA A 1 124 ? -22.786 -13.998 8.677 1.00 77.62 124 ALA A O 1
ATOM 968 N N . LEU A 1 125 ? -23.457 -11.911 8.203 1.00 79.88 125 LEU A N 1
ATOM 969 C CA . LEU A 1 125 ? -24.182 -11.710 9.455 1.00 79.88 125 LEU A CA 1
ATOM 970 C C . LEU A 1 125 ? -25.404 -12.627 9.607 1.00 79.88 125 LEU A C 1
ATOM 972 O O . LEU A 1 125 ? -25.714 -13.009 10.730 1.00 79.88 125 LEU A O 1
ATOM 976 N N . SER A 1 126 ? -26.063 -13.036 8.518 1.00 81.19 126 SER A N 1
ATOM 977 C CA . SER A 1 126 ? -27.239 -13.920 8.598 1.00 81.19 126 SER A CA 1
ATOM 978 C C . SER A 1 126 ? -26.920 -15.361 9.020 1.00 81.19 126 SER A C 1
ATOM 980 O O . SER A 1 126 ? -27.823 -16.102 9.404 1.00 81.19 126 SER A O 1
ATOM 982 N N . ILE A 1 127 ? -25.646 -15.765 8.973 1.00 82.06 127 ILE A N 1
ATOM 983 C CA . ILE A 1 127 ? -25.165 -17.078 9.441 1.00 82.06 127 ILE A CA 1
ATOM 984 C C . ILE A 1 127 ? -25.090 -17.115 10.974 1.00 82.06 127 ILE A C 1
ATOM 986 O O . ILE A 1 127 ? -25.171 -18.176 11.601 1.00 82.06 127 ILE A O 1
ATOM 990 N N . LEU A 1 128 ? -24.886 -15.951 11.584 1.00 84.31 128 LEU A N 1
ATOM 991 C CA . LEU A 1 128 ? -24.677 -15.808 13.011 1.00 84.31 128 LEU A CA 1
ATOM 992 C C . LEU A 1 128 ? -26.007 -15.793 13.761 1.00 84.31 128 LEU A C 1
ATOM 994 O O . LEU A 1 128 ? -27.062 -15.470 13.217 1.00 84.31 128 LEU A O 1
ATOM 998 N N . MET A 1 129 ? -25.968 -16.142 15.047 1.00 86.44 129 MET A N 1
ATOM 999 C CA . MET A 1 129 ? -27.154 -15.988 15.887 1.00 86.44 129 MET A CA 1
ATOM 1000 C C . MET A 1 129 ? -27.466 -14.494 16.071 1.00 86.44 129 MET A C 1
ATOM 1002 O O . MET A 1 129 ? -26.527 -13.701 16.151 1.00 86.44 129 MET A O 1
ATOM 1006 N N . PRO A 1 130 ? -28.740 -14.093 16.253 1.00 85.00 130 PRO A N 1
ATOM 1007 C CA . PRO A 1 130 ? -29.119 -12.681 16.380 1.00 85.00 130 PRO A CA 1
ATOM 1008 C C . PRO A 1 130 ? -28.291 -11.907 17.419 1.00 85.00 130 PRO A C 1
ATOM 1010 O O . PRO A 1 130 ? -27.849 -10.793 17.167 1.00 85.00 130 PRO A O 1
ATOM 1013 N N . LYS A 1 131 ? -27.978 -12.546 18.555 1.00 84.62 131 LYS A N 1
ATOM 1014 C CA . LYS A 1 131 ? -27.117 -11.963 19.598 1.00 84.62 131 LYS A CA 1
ATOM 1015 C C . LYS A 1 131 ? -25.661 -11.773 19.160 1.00 84.62 131 LYS A C 1
ATOM 1017 O O . LYS A 1 131 ? -25.032 -10.794 19.538 1.00 84.62 131 LYS A O 1
ATOM 1022 N N . GLU A 1 132 ? -25.112 -12.708 18.388 1.00 86.69 132 GLU A N 1
ATOM 1023 C CA . GLU A 1 132 ? -23.740 -12.619 17.869 1.00 86.69 132 GLU A CA 1
ATOM 1024 C C . GLU A 1 132 ? -23.642 -11.505 16.819 1.00 86.69 132 GLU A C 1
ATOM 1026 O O . GLU A 1 132 ? -22.684 -10.735 16.829 1.00 86.69 132 GLU A O 1
ATOM 1031 N N . GLN A 1 133 ? -24.664 -11.382 15.966 1.00 87.62 133 GLN A N 1
ATOM 1032 C CA . GLN A 1 133 ? -24.784 -10.306 14.988 1.00 87.62 133 GLN A CA 1
ATOM 1033 C C . GLN A 1 133 ? -24.836 -8.933 15.670 1.00 87.62 133 GLN A C 1
ATOM 1035 O O . GLN A 1 133 ? -24.077 -8.047 15.292 1.00 87.62 133 GLN A O 1
ATOM 1040 N N . GLU A 1 134 ? -25.687 -8.748 16.682 1.00 86.75 134 GLU A N 1
ATOM 1041 C CA . GLU A 1 134 ? -25.798 -7.470 17.400 1.00 86.75 134 GLU A CA 1
ATOM 1042 C C . GLU A 1 134 ? -24.484 -7.064 18.077 1.00 86.75 134 GLU A C 1
ATOM 1044 O O . GLU A 1 134 ? -24.069 -5.907 17.971 1.00 86.75 134 GLU A O 1
ATOM 1049 N N . ILE A 1 135 ? -23.803 -8.016 18.722 1.00 87.12 135 ILE A N 1
ATOM 1050 C CA . ILE A 1 135 ? -22.526 -7.770 19.401 1.00 87.12 135 ILE A CA 1
ATOM 1051 C C . ILE A 1 135 ? -21.433 -7.412 18.389 1.00 87.12 135 ILE A C 1
ATOM 1053 O O . ILE A 1 135 ? -20.716 -6.435 18.591 1.00 87.12 135 ILE A O 1
ATOM 1057 N N . LEU A 1 136 ? -21.320 -8.137 17.272 1.00 87.06 136 LEU A N 1
ATOM 1058 C CA . LEU A 1 136 ? -20.349 -7.815 16.220 1.00 87.06 136 LEU A CA 1
ATOM 1059 C C . LEU A 1 136 ? -20.654 -6.480 15.539 1.00 87.06 136 LEU A C 1
ATOM 1061 O O . LEU A 1 136 ? -19.736 -5.707 15.267 1.00 87.06 136 LEU A O 1
ATOM 1065 N N . SER A 1 137 ? -21.933 -6.173 15.317 1.00 84.88 137 SER A N 1
ATOM 1066 C CA . SER A 1 137 ? -22.357 -4.875 14.802 1.00 84.88 137 SER A CA 1
ATOM 1067 C C . SER A 1 137 ? -21.989 -3.732 15.745 1.00 84.88 137 SER A C 1
ATOM 1069 O O . SER A 1 137 ? -21.608 -2.673 15.255 1.00 84.88 137 SER A O 1
ATOM 1071 N N . CYS A 1 138 ? -22.082 -3.922 17.069 1.00 85.06 138 CYS A N 1
ATOM 1072 C CA . CYS A 1 138 ? -21.575 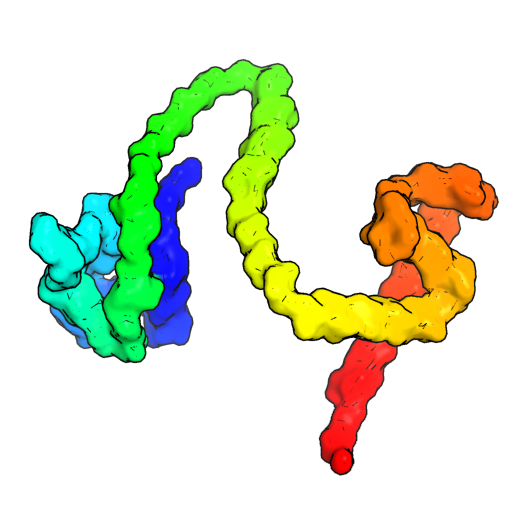-2.952 18.042 1.00 85.06 138 CYS A CA 1
ATOM 1073 C C . CYS A 1 138 ? -20.045 -2.846 18.000 1.00 85.06 138 CYS A C 1
ATOM 1075 O O . CYS A 1 138 ? -19.530 -1.739 17.996 1.00 85.06 138 CYS A O 1
ATOM 1077 N N . LEU A 1 139 ? -19.314 -3.963 17.951 1.00 83.62 139 LEU A N 1
ATOM 1078 C CA . LEU A 1 139 ? -17.846 -3.953 18.014 1.00 83.62 139 LEU A CA 1
ATOM 1079 C C . LEU A 1 139 ? -17.191 -3.314 16.783 1.00 83.62 139 LEU A C 1
ATOM 1081 O O . LEU A 1 139 ? -16.215 -2.579 16.910 1.00 83.62 139 LEU A O 1
ATOM 1085 N N . TYR A 1 140 ? -17.717 -3.602 15.591 1.00 82.81 140 TYR A N 1
ATOM 1086 C CA . TYR A 1 140 ? -17.117 -3.180 14.319 1.00 82.81 140 TYR A CA 1
ATOM 1087 C C . TYR A 1 140 ? -17.868 -2.042 13.628 1.00 82.81 140 TYR A C 1
ATOM 1089 O O . TYR A 1 140 ? -17.453 -1.592 12.564 1.00 82.81 140 TYR A O 1
ATOM 1097 N N . GLY A 1 141 ? -18.963 -1.573 14.221 1.00 79.81 141 GLY A N 1
ATOM 1098 C CA . GLY A 1 141 ? -19.728 -0.442 13.714 1.00 79.81 141 GLY A CA 1
ATOM 1099 C C . GLY A 1 141 ? -20.442 -0.706 12.382 1.00 79.81 141 GLY A C 1
ATOM 1100 O O . GLY A 1 141 ? -20.508 0.170 11.525 1.00 79.81 141 GLY A O 1
ATOM 1101 N N . ILE A 1 142 ? -20.950 -1.928 12.177 1.00 76.19 142 ILE A N 1
ATOM 1102 C CA . ILE A 1 142 ? -21.552 -2.344 10.895 1.00 76.19 142 ILE A CA 1
ATOM 1103 C C . ILE A 1 142 ? -22.919 -1.678 10.668 1.00 76.19 142 ILE A C 1
ATOM 1105 O O . ILE A 1 142 ? -23.236 -1.260 9.558 1.00 76.19 142 ILE A O 1
ATOM 1109 N N . THR A 1 143 ? -23.743 -1.587 11.716 1.00 70.44 143 THR A N 1
ATOM 1110 C CA . THR A 1 143 ? -25.084 -0.967 11.668 1.00 70.44 143 THR A CA 1
ATOM 1111 C C . THR A 1 143 ? -25.244 0.216 12.623 1.00 70.44 143 THR A C 1
ATOM 1113 O O . THR A 1 143 ? -26.266 0.895 12.586 1.00 70.44 143 THR A O 1
ATOM 1116 N N . GLN A 1 144 ? -24.264 0.457 13.495 1.00 75.38 144 GLN A N 1
ATOM 1117 C CA . GLN A 1 144 ? -24.266 1.508 14.517 1.00 75.38 144 GLN A CA 1
ATOM 1118 C C . GLN A 1 144 ? -22.834 1.999 14.767 1.00 75.38 144 GLN A C 1
ATOM 1120 O O . GLN A 1 144 ? -21.910 1.508 14.133 1.00 75.38 144 GLN A O 1
ATOM 1125 N N . GLU A 1 145 ? -22.632 2.960 15.669 1.00 75.06 145 GLU A N 1
ATOM 1126 C CA . GLU A 1 145 ? -21.287 3.416 16.042 1.00 75.06 145 GLU A CA 1
ATOM 1127 C C . GLU A 1 145 ? -20.467 2.280 16.676 1.00 75.06 145 GLU A C 1
ATOM 1129 O O . GLU A 1 145 ? -20.997 1.481 17.452 1.00 75.06 145 GLU A O 1
ATOM 1134 N N . SER A 1 146 ? -19.180 2.189 16.322 1.00 80.75 146 SER A N 1
ATOM 1135 C CA . SER A 1 146 ? -18.276 1.182 16.879 1.00 80.75 146 SER A CA 1
ATOM 1136 C C . SER A 1 146 ? -18.024 1.456 18.361 1.00 80.75 146 SER A C 1
ATOM 1138 O O . SER A 1 146 ? -17.519 2.523 18.709 1.00 80.75 146 SER A O 1
ATOM 1140 N N . MET A 1 147 ? -18.322 0.482 19.212 1.00 82.00 147 MET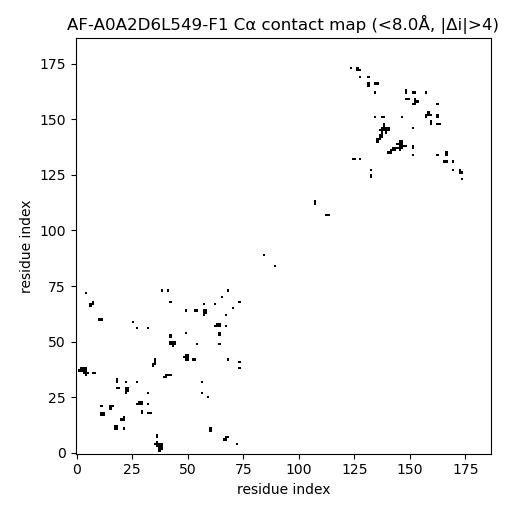 A N 1
ATOM 1141 C CA . MET A 1 147 ? -18.101 0.527 20.655 1.00 82.00 147 MET A CA 1
ATOM 1142 C C . MET A 1 147 ? -16.967 -0.428 21.042 1.00 82.00 147 MET A C 1
ATOM 1144 O O . MET A 1 147 ? -16.766 -1.480 20.428 1.00 82.00 147 MET A O 1
ATOM 1148 N N . SER A 1 148 ? -16.218 -0.070 22.080 1.00 88.44 148 SER A N 1
ATOM 1149 C CA . SER A 1 148 ? -15.195 -0.934 22.674 1.00 88.44 148 SER A CA 1
ATOM 1150 C C . SER A 1 148 ? -15.804 -2.205 23.282 1.00 88.44 148 SER A C 1
ATOM 1152 O O . SER A 1 148 ? -17.012 -2.310 23.505 1.00 88.44 148 SER A O 1
ATOM 1154 N N . ARG A 1 149 ? -14.967 -3.209 23.572 1.00 86.56 149 ARG A N 1
ATOM 1155 C CA . ARG A 1 149 ? -15.440 -4.460 24.197 1.00 86.56 149 ARG A CA 1
ATOM 1156 C C . ARG A 1 149 ? -16.002 -4.205 25.591 1.00 86.56 149 ARG A C 1
ATOM 1158 O O . ARG A 1 149 ? -16.930 -4.894 25.998 1.00 86.56 149 ARG A O 1
ATOM 1165 N N . GLU A 1 150 ? -15.438 -3.231 26.290 1.00 88.69 150 GLU A N 1
ATOM 1166 C CA . GLU A 1 150 ? -15.851 -2.776 27.609 1.00 88.69 150 GLU A CA 1
ATOM 1167 C C . GLU A 1 150 ? -17.234 -2.110 27.549 1.00 88.69 150 GLU A C 1
ATOM 1169 O O . GLU A 1 150 ? -18.138 -2.501 28.282 1.00 88.69 150 GLU A O 1
ATOM 1174 N N . GLU A 1 151 ? -17.449 -1.199 26.601 1.00 85.81 151 GLU A N 1
ATOM 1175 C CA . GLU A 1 151 ? -18.752 -0.547 26.397 1.00 85.81 151 GLU A CA 1
ATOM 1176 C C . GLU A 1 151 ? -19.825 -1.536 25.911 1.00 85.81 151 GLU A C 1
ATOM 1178 O O . GLU A 1 151 ? -20.980 -1.477 26.334 1.00 85.81 151 GLU A O 1
ATOM 1183 N N . CYS A 1 152 ? -19.455 -2.495 25.057 1.00 86.88 152 CYS A N 1
ATOM 1184 C CA . CYS A 1 152 ? -20.339 -3.592 24.661 1.00 86.88 152 CYS A CA 1
ATOM 1185 C C . CYS A 1 152 ? -20.710 -4.483 25.854 1.00 86.88 152 CYS A C 1
ATOM 1187 O O . CYS A 1 152 ? -21.871 -4.861 26.001 1.00 86.88 152 CYS A O 1
ATOM 1189 N N . ALA A 1 153 ? -19.745 -4.820 26.709 1.00 88.75 153 ALA A N 1
ATOM 1190 C CA . ALA A 1 153 ? -19.974 -5.604 27.918 1.00 88.75 153 ALA A CA 1
ATOM 1191 C C . ALA A 1 153 ? -21.002 -4.919 28.838 1.00 88.75 153 ALA A C 1
ATOM 1193 O O . ALA A 1 153 ? -21.968 -5.558 29.260 1.00 88.75 153 ALA A O 1
ATOM 1194 N N . GLU A 1 154 ? -20.870 -3.606 29.049 1.00 89.19 154 GLU A N 1
ATOM 1195 C CA . GLU A 1 154 ? -21.846 -2.808 29.803 1.00 89.19 154 GLU A CA 1
ATOM 1196 C C . GLU A 1 154 ? -23.224 -2.780 29.125 1.00 89.19 154 GLU A C 1
ATOM 1198 O O . GLU A 1 154 ? -24.244 -3.017 29.773 1.00 89.19 154 GLU A O 1
ATOM 1203 N N . LYS A 1 155 ? -23.272 -2.571 27.804 1.00 87.38 155 LYS A N 1
ATOM 1204 C CA . LYS A 1 155 ? -24.526 -2.494 27.038 1.00 87.38 155 LYS A CA 1
ATOM 1205 C C . LYS A 1 155 ? -25.319 -3.803 27.042 1.00 87.38 155 LYS A C 1
ATOM 1207 O O . LYS A 1 155 ? -26.546 -3.779 27.129 1.00 87.38 155 LYS A O 1
ATOM 1212 N N . PHE A 1 156 ? -24.635 -4.941 26.935 1.00 86.94 156 PHE A N 1
ATOM 1213 C CA . PHE A 1 156 ? -25.264 -6.264 26.874 1.00 86.94 156 PHE A CA 1
ATOM 1214 C C . PHE A 1 156 ? -25.354 -6.965 28.241 1.00 86.94 156 PHE A C 1
ATOM 1216 O O . PHE A 1 156 ? -25.873 -8.079 28.302 1.00 86.94 156 PHE A O 1
ATOM 1223 N N . ASN A 1 157 ? -24.906 -6.323 29.332 1.00 90.38 157 ASN A N 1
ATOM 1224 C CA . ASN A 1 157 ? -24.775 -6.920 30.670 1.00 90.38 157 ASN A CA 1
ATOM 1225 C C . ASN A 1 157 ? -23.992 -8.248 30.654 1.00 90.38 157 ASN A C 1
ATOM 1227 O O . ASN A 1 157 ? -24.379 -9.227 31.294 1.00 90.38 157 ASN A O 1
ATOM 1231 N N . LEU A 1 158 ? -22.904 -8.285 29.886 1.00 91.31 158 LEU A N 1
ATOM 1232 C CA . LEU A 1 158 ? -22.006 -9.431 29.760 1.00 91.31 158 LEU A CA 1
ATOM 1233 C C . LEU A 1 158 ? -20.626 -9.067 30.297 1.00 91.31 158 LEU A C 1
ATOM 1235 O O . LEU A 1 158 ? -20.240 -7.905 30.325 1.00 91.31 158 LEU A O 1
ATOM 1239 N N . SER A 1 159 ? -19.841 -10.062 30.689 1.00 91.94 159 SER A N 1
ATOM 1240 C CA . SER A 1 159 ? -18.422 -9.853 30.966 1.00 91.94 159 SER A CA 1
ATOM 1241 C C . SER A 1 159 ? -17.633 -9.642 29.669 1.00 91.94 159 SER A C 1
ATOM 1243 O O . SER A 1 159 ? -17.975 -10.161 28.603 1.00 91.94 159 SER A O 1
ATOM 1245 N N . VAL A 1 160 ? -16.507 -8.933 29.764 1.00 88.25 160 VAL A N 1
ATOM 1246 C CA . VAL A 1 160 ? -15.586 -8.738 28.629 1.00 88.25 160 VAL A CA 1
ATOM 1247 C C . VAL A 1 160 ? -15.126 -10.082 28.048 1.00 88.25 160 VAL A C 1
ATOM 1249 O O . VAL A 1 160 ? -14.969 -10.222 26.835 1.00 88.25 160 VAL A O 1
ATOM 1252 N N . ASP A 1 161 ? -14.953 -11.098 28.893 1.00 90.31 161 ASP A N 1
ATOM 1253 C CA . ASP A 1 161 ? -14.560 -12.436 28.452 1.00 90.31 161 ASP A CA 1
ATOM 1254 C C . ASP A 1 161 ? -15.688 -13.187 27.734 1.00 90.31 161 ASP A C 1
ATOM 1256 O O . ASP A 1 161 ? -15.417 -13.957 26.812 1.00 90.31 161 ASP A O 1
ATOM 1260 N N . GLU A 1 162 ? -16.951 -12.952 28.089 1.00 89.12 162 GLU A N 1
ATOM 1261 C CA . GLU A 1 162 ? -18.093 -13.469 27.327 1.00 89.12 162 GLU A CA 1
ATOM 1262 C C . GLU A 1 162 ? -18.189 -12.812 25.950 1.00 89.12 162 GLU A C 1
ATOM 1264 O O . GLU A 1 162 ? -18.366 -13.522 24.961 1.00 89.12 162 GLU A O 1
ATOM 1269 N N . ILE A 1 163 ? -17.970 -11.495 25.859 1.00 90.81 163 ILE A N 1
ATOM 1270 C CA . ILE A 1 163 ? -17.886 -10.788 24.572 1.00 90.81 163 ILE A CA 1
ATOM 1271 C C . ILE A 1 163 ? -16.759 -11.368 23.707 1.00 90.81 163 ILE A C 1
ATOM 1273 O O . ILE A 1 163 ? -16.988 -11.687 22.542 1.00 90.81 163 ILE A O 1
ATOM 1277 N N . ARG A 1 164 ? -15.566 -11.602 24.275 1.00 90.31 164 ARG A N 1
ATOM 1278 C CA . ARG A 1 164 ? -14.449 -12.244 23.553 1.00 90.31 164 ARG A CA 1
ATOM 1279 C C . ARG A 1 164 ? -14.794 -13.652 23.072 1.00 90.31 164 ARG A C 1
ATOM 1281 O O . ARG A 1 164 ? -14.460 -14.014 21.947 1.00 90.31 164 ARG A O 1
ATOM 1288 N N . LYS A 1 165 ? -15.455 -14.464 23.902 1.00 90.69 165 LYS A N 1
ATOM 1289 C CA . LYS A 1 165 ? -15.893 -15.815 23.507 1.00 90.69 165 LYS A CA 1
ATOM 1290 C C . LYS A 1 165 ? -16.879 -15.764 22.343 1.00 90.69 165 LYS A C 1
ATOM 1292 O O . LYS A 1 165 ? -16.772 -16.573 21.425 1.00 90.69 165 LYS A O 1
ATOM 1297 N N . ILE A 1 166 ? -17.812 -14.816 22.376 1.00 89.88 166 ILE A N 1
ATOM 1298 C CA . ILE A 1 166 ? -18.785 -14.593 21.304 1.00 89.88 166 ILE A CA 1
ATOM 1299 C C . ILE A 1 166 ? -18.080 -14.154 20.014 1.00 89.88 166 ILE A C 1
ATOM 1301 O O . ILE A 1 166 ? -18.346 -14.732 18.963 1.00 89.88 166 ILE A O 1
ATOM 1305 N N . GLU A 1 167 ? -17.129 -13.220 20.098 1.00 87.88 167 GLU A N 1
ATOM 1306 C CA . GLU A 1 167 ? -16.304 -12.761 18.968 1.00 87.88 167 GLU A CA 1
ATOM 1307 C C . GLU A 1 167 ? -15.549 -13.934 18.314 1.00 87.88 167 GLU A C 1
ATOM 1309 O O . GLU A 1 167 ? -15.628 -14.133 17.102 1.00 87.88 167 GLU A O 1
ATOM 1314 N N . ILE A 1 168 ? -14.893 -14.778 19.120 1.00 89.50 168 ILE A N 1
ATOM 1315 C CA . ILE A 1 168 ? -14.166 -15.964 18.639 1.00 89.50 168 ILE A CA 1
ATOM 1316 C C . ILE A 1 168 ? -15.118 -16.973 17.984 1.00 89.50 168 ILE A C 1
ATOM 1318 O O . ILE A 1 168 ? -14.830 -17.474 16.896 1.00 89.50 168 ILE A O 1
ATOM 1322 N N . ASN A 1 169 ? -16.252 -17.279 18.619 1.00 88.12 169 ASN A N 1
ATOM 1323 C CA . ASN A 1 169 ? -17.225 -18.231 18.082 1.00 88.12 169 ASN A CA 1
ATOM 1324 C C . ASN A 1 169 ? -17.822 -17.752 16.756 1.00 88.12 169 ASN A C 1
ATOM 1326 O O . ASN A 1 169 ? -17.970 -18.549 15.828 1.00 88.12 169 ASN A O 1
ATOM 1330 N N . ALA A 1 170 ? -18.129 -16.461 16.648 1.00 86.19 170 ALA A N 1
ATOM 1331 C CA . ALA A 1 170 ? -18.617 -15.876 15.412 1.00 86.19 170 ALA A CA 1
ATOM 1332 C C . ALA A 1 170 ? -17.554 -15.932 14.305 1.00 86.19 170 ALA A C 1
ATOM 1334 O O . ALA A 1 170 ? -17.845 -16.392 13.203 1.00 86.19 170 ALA A O 1
ATOM 1335 N N . TYR A 1 171 ? -16.302 -15.575 14.612 1.00 85.31 171 TYR A N 1
ATOM 1336 C CA . TYR A 1 171 ? -15.192 -15.666 13.659 1.00 85.31 171 TYR A CA 1
ATOM 1337 C C . TYR A 1 171 ? -14.967 -17.101 13.156 1.00 85.31 171 TYR A C 1
ATOM 1339 O O . TYR A 1 171 ? -14.769 -17.327 11.962 1.00 85.31 171 TYR A O 1
ATOM 1347 N N . MET A 1 172 ? -15.061 -18.095 14.045 1.00 84.62 172 MET A N 1
ATOM 1348 C CA . MET A 1 172 ? -14.966 -19.506 13.665 1.00 84.62 172 MET A CA 1
ATOM 1349 C C . MET A 1 172 ? -16.092 -19.926 12.711 1.00 84.62 172 MET A C 1
ATOM 1351 O O . MET A 1 172 ? -15.823 -20.613 11.726 1.00 84.62 172 MET A O 1
ATOM 1355 N N . LYS A 1 173 ? -17.339 -19.504 12.964 1.00 84.06 173 LYS A N 1
ATOM 1356 C CA . LYS A 1 173 ? -18.486 -19.797 12.085 1.00 84.06 173 LYS A CA 1
ATOM 1357 C C . LYS A 1 173 ? -18.313 -19.179 10.699 1.00 84.06 173 LYS A C 1
ATOM 1359 O O . LYS A 1 173 ? -18.501 -19.876 9.704 1.00 84.06 173 LYS A O 1
ATOM 1364 N N . LEU A 1 174 ? -17.897 -17.913 10.646 1.00 81.31 174 LEU A N 1
ATOM 1365 C CA . LEU A 1 174 ? -17.620 -17.203 9.396 1.00 81.31 174 LEU A CA 1
ATOM 1366 C C . LEU A 1 174 ? -16.493 -17.889 8.607 1.00 81.31 174 LEU A C 1
ATOM 1368 O O . LEU A 1 174 ? -16.674 -18.214 7.439 1.00 81.31 174 LEU A O 1
ATOM 1372 N N . SER A 1 175 ? -15.387 -18.251 9.269 1.00 78.62 175 SER A N 1
ATOM 1373 C CA . SER A 1 175 ? -14.258 -18.935 8.620 1.00 78.62 175 SER A CA 1
ATOM 1374 C C . SER A 1 175 ? -14.622 -20.316 8.057 1.00 78.62 175 SER A C 1
ATOM 1376 O O . SER A 1 175 ? -14.081 -20.730 7.030 1.00 78.62 175 SER A O 1
ATOM 1378 N N . VAL A 1 176 ? -15.515 -21.063 8.716 1.00 76.88 176 VAL A N 1
ATOM 1379 C CA . VAL A 1 176 ? -15.984 -22.364 8.211 1.00 76.88 176 VAL A CA 1
ATOM 1380 C C . VAL A 1 176 ? -16.858 -22.190 6.968 1.00 76.88 176 VAL A C 1
ATOM 1382 O O . VAL A 1 176 ? -16.747 -22.992 6.039 1.00 76.88 176 VAL A O 1
ATOM 1385 N N . GLU A 1 177 ? -17.701 -21.160 6.920 1.00 70.19 177 GLU A N 1
ATOM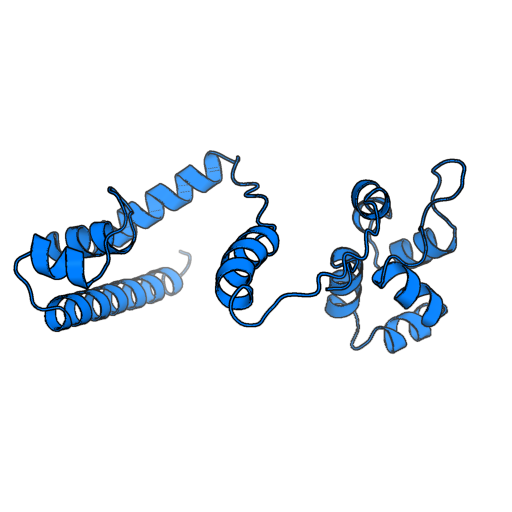 1386 C CA . GLU A 1 177 ? -18.561 -20.910 5.761 1.00 70.19 177 GLU A CA 1
ATOM 1387 C C . GLU A 1 177 ? -17.779 -20.331 4.572 1.00 70.19 177 GLU A C 1
ATOM 1389 O O . GLU A 1 177 ? -17.993 -20.776 3.445 1.00 70.19 177 GLU A O 1
ATOM 1394 N N . ASP A 1 178 ? -16.785 -19.470 4.811 1.00 62.72 178 ASP A N 1
ATOM 1395 C CA . ASP A 1 178 ? -15.847 -19.009 3.775 1.00 62.72 178 ASP A CA 1
ATOM 1396 C C . ASP A 1 178 ? -15.155 -20.194 3.089 1.00 62.72 178 ASP A C 1
ATOM 1398 O O . ASP A 1 178 ? -15.079 -20.272 1.862 1.00 62.72 178 ASP A O 1
ATOM 1402 N N . ARG A 1 179 ? -14.722 -21.194 3.870 1.00 57.47 179 ARG A N 1
ATOM 1403 C CA . ARG A 1 179 ? -14.142 -22.431 3.319 1.00 57.47 179 ARG A CA 1
ATOM 1404 C C . ARG A 1 179 ? -15.147 -23.227 2.490 1.00 57.47 179 ARG A C 1
ATOM 1406 O O . ARG A 1 179 ? -14.752 -23.816 1.487 1.00 57.47 179 ARG A O 1
ATOM 1413 N N . LYS A 1 180 ? -16.432 -23.246 2.864 1.00 58.38 180 LYS A N 1
ATOM 1414 C CA . LYS A 1 180 ? -17.486 -23.900 2.069 1.00 58.38 180 LYS A CA 1
ATOM 1415 C C . LYS A 1 180 ? -17.797 -23.142 0.785 1.00 58.38 180 LYS A C 1
ATOM 1417 O O . LYS A 1 180 ? -18.100 -23.794 -0.207 1.00 58.38 180 LYS A O 1
ATOM 1422 N N . LEU A 1 181 ? -17.726 -21.809 0.784 1.00 52.75 181 LEU A N 1
ATOM 1423 C CA . LEU A 1 181 ? -17.883 -20.976 -0.413 1.00 52.75 181 LEU A CA 1
ATOM 1424 C C . LEU A 1 181 ? -16.733 -21.213 -1.401 1.00 52.75 181 LEU A C 1
ATOM 1426 O O . LEU A 1 181 ? -16.993 -21.412 -2.585 1.00 52.75 181 LEU A O 1
ATOM 1430 N N . VAL A 1 182 ? -15.493 -21.309 -0.909 1.00 50.88 182 VAL A N 1
ATOM 1431 C CA . VAL A 1 182 ? -14.307 -21.659 -1.716 1.00 50.88 182 VAL A CA 1
ATOM 1432 C C . VAL A 1 182 ? -14.359 -23.110 -2.228 1.00 50.88 182 VAL A C 1
ATOM 1434 O O . VAL A 1 182 ? -13.825 -23.408 -3.293 1.00 50.88 182 VAL A O 1
ATOM 1437 N N . MET A 1 183 ? -15.031 -24.017 -1.509 1.00 39.31 183 MET A N 1
ATOM 1438 C CA . MET A 1 183 ? -15.196 -25.428 -1.888 1.00 39.31 183 MET A CA 1
ATOM 1439 C C . MET A 1 183 ? -16.454 -25.744 -2.712 1.00 39.31 183 MET A C 1
ATOM 1441 O O . MET A 1 183 ? -16.702 -26.922 -2.975 1.00 39.31 183 MET A O 1
ATOM 1445 N N . ARG A 1 184 ? -17.257 -24.764 -3.151 1.00 39.50 184 ARG A N 1
ATOM 1446 C CA . ARG A 1 184 ? -18.347 -25.063 -4.098 1.00 39.50 184 ARG A CA 1
ATOM 1447 C C . ARG A 1 184 ? -17.722 -25.369 -5.464 1.00 39.50 184 ARG A C 1
ATOM 1449 O O . ARG A 1 184 ? -17.146 -24.460 -6.060 1.00 39.50 184 ARG A O 1
ATOM 1456 N N . PRO A 1 185 ? -17.794 -26.614 -5.978 1.00 37.75 185 PRO A N 1
ATOM 1457 C CA . PRO A 1 185 ? -17.316 -26.881 -7.322 1.00 37.75 185 PRO A CA 1
ATOM 1458 C C . PRO A 1 185 ? -18.182 -26.073 -8.286 1.00 37.75 185 PRO A C 1
ATOM 1460 O O . PRO A 1 185 ? -19.411 -26.137 -8.217 1.00 37.75 185 PRO A O 1
ATOM 1463 N N . PHE A 1 186 ? -17.530 -25.305 -9.157 1.00 40.25 186 PHE A N 1
ATOM 1464 C CA . PHE A 1 186 ? -18.161 -24.718 -10.332 1.00 40.25 186 PHE A CA 1
ATOM 1465 C C . PHE A 1 186 ? -18.928 -25.832 -11.057 1.00 40.25 186 PHE A C 1
ATOM 1467 O O . PHE A 1 186 ? -18.315 -26.786 -11.541 1.00 40.25 186 PHE A O 1
ATOM 1474 N N . ARG A 1 187 ? -20.258 -25.749 -11.055 1.00 34.09 187 ARG A N 1
ATOM 1475 C CA . ARG A 1 187 ? -21.149 -26.664 -11.766 1.00 34.09 187 ARG A CA 1
ATOM 1476 C C . ARG A 1 187 ? -21.977 -25.878 -12.760 1.00 34.09 187 ARG A C 1
ATOM 1478 O O . ARG A 1 187 ? -22.412 -24.768 -12.382 1.00 34.09 187 ARG A O 1
#

Foldseek 3Di:
DQDFQVQLVCLDVVPHPDLVRLCVVLVHDSVVSVCNGRLVDAQADPVRDGDPNLVSSCVSSVHDSCSSHPPVSNPDPRPPDDDDDDPVCVVVVVVVVVVVVPPPPVPVPPVVVVVVVLVVLVV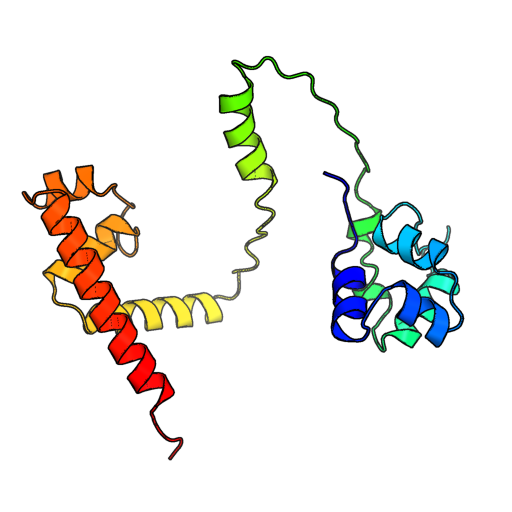LLVQADPVLSVLVCCCVVSPHDHDHLVVSCVVVVHDSVVSVVSVVVSVVSSVVVVVVVVPDPDD

Secondary structure (DSSP, 8-state):
-----HHHHHHHHHH-S-HHHHHHHTT--HHHHHHHHTTSS-SB-TTSPBPHHHHHHHHHTTS-HHHHS-HHHHHS----------HHHHHHHHHHHHHHH---------HHHHHHHHHHHHHHHTTS-HHHHHHHHHHHTSSS----HHHHHHHHT--HHHHHHHHHHHHHHHHHHHHHHHT----

Sequence (187 aa):
MALKNNRLRRSIQDGYESFAAFAKQHKLSYGTVIQYMCLTRSPFKKDGSFKPTALRIARALGADPSVLYPPDLYGLPQTRFTLEVDMKQLSAARRGIGLLSSGQEVLDDDPIIRGSDSSEITRALSILMPKEQEILSCLYGITQESMSREECAEKFNLSVDEIRKIEINAYMKLSVEDRKLVMRPFR

pLDDT: mean 75.67, std 17.48, range [34.09, 92.94]

Mean predicted aligned error: 18.35 Å

Radius of gyration: 24.87 Å; Cα contacts (8 Å, |Δi|>4): 125; chains: 1; bounding box: 52×48×55 Å

Solvent-accessible surface area (backbone atoms only — not comparable to full-atom values): 11200 Å² total; per-residue (Å²): 135,82,72,58,40,59,59,48,50,47,62,45,57,80,75,30,98,37,71,62,56,47,17,62,76,69,76,44,60,48,68,57,55,50,30,46,31,52,61,77,40,78,52,55,46,95,86,68,46,72,33,72,70,46,50,51,52,20,61,75,66,76,45,60,52,60,75,57,54,44,66,69,78,74,67,54,80,87,73,84,82,85,78,93,70,57,79,82,50,44,68,60,48,49,57,56,51,50,61,67,67,56,77,68,74,76,84,73,83,48,69,68,58,57,50,50,53,53,52,50,52,54,55,57,42,68,76,44,54,74,70,54,36,54,51,49,24,33,51,68,31,75,85,46,74,61,38,54,65,66,57,45,14,64,74,70,76,41,51,56,67,55,52,52,51,46,53,52,54,50,51,53,55,51,54,54,49,53,52,51,63,74,64,55,75,92,125

Nearest PDB structures (foldseek):
  8hkc-assembly1_E  TM=3.595E-01  e=4.539E-03  Escherichia coli K-12
  6lts-assembly1_F  TM=4.903E-01  e=7.189E-02  Thermus thermophilus HB8
  5e18-assembly1_F  TM=4.243E-01  e=5.484E-02  Thermus thermophilus HB8
  4mq9-assembly1_F  TM=4.235E-01  e=7.589E-02  Thermus thermophilus HB8
  6cuu-assembly1_F  TM=4.138E-01  e=1.535E-01  Thermus thermophilus HB27